Protein AF-A0A9N9AUH2-F1 (afdb_monomer)

Solvent-accessible surface area (backbone atoms only — not comparable to full-atom values): 18332 Å² total; per-residue (Å²): 134,53,71,66,60,56,49,53,53,52,51,53,55,50,51,49,55,48,65,64,42,72,65,49,39,48,53,52,49,51,46,52,51,44,38,53,53,51,40,57,48,37,52,52,50,26,56,50,38,48,52,49,51,56,52,49,52,54,52,55,56,57,68,70,72,66,90,56,67,84,61,50,80,77,51,68,81,92,48,81,86,63,84,55,61,39,53,53,34,51,52,52,44,55,46,39,56,52,49,48,53,47,54,53,50,23,57,72,67,70,36,64,69,52,44,45,52,50,28,53,49,36,45,54,49,28,52,48,44,49,51,52,44,51,52,50,52,55,51,48,53,62,47,46,64,50,30,62,74,72,72,49,90,82,79,90,51,58,75,77,50,49,52,56,48,36,53,53,38,43,52,47,22,52,51,46,35,54,54,34,48,55,53,49,55,54,50,45,57,54,47,51,59,52,40,51,54,44,39,54,50,15,62,76,66,58,33,64,68,46,42,53,53,35,56,63,56,45,51,58,47,52,53,50,46,51,51,51,51,54,54,46,55,64,56,48,78,75,71,60,78,83,49,58,62,59,53,51,51,51,52,52,52,46,53,51,55,54,49,51,50,54,49,49,54,53,53,59,71,52,55,89,75,45,68,69,57,53,53,51,52,52,52,51,53,54,54,57,62,68,73,77,58,85,81,74,91,73,65,80,76,65,64,57,66,62,53,58,59,53,53,58,57,51,73,77,55,84,80,89,82,80,83,83,133

Sequence (325 aa):
MTFHETFKRNVAKKWRRITATSMTKLFVLTSILQTIAVIAIQVKVYVRNLNFINYQDFIYDHANDQQNLHCIGKLDLNHKSFPYIAYDNLFYIMFQLFQLYFCFNAIFHEHVIQIISIAALNFGWAVYGIIQAIEIHVANGKLSDYSNCINTSFDPGFWENDFPCVIILFFFACSLGYISFKFYHIATTVLSIILEFIAYRSVASESKKGMIVFLVLWFAVIIDFLIILVGSIQFFNQLGNVWIFLLTIIIVLSATSVLLVVYGIIVLRNFGSGLKELLQRRKAMLNSVGTEYGTPSIPLNHLWDNLEGNLEQQSKGNAKWSIDD

Mean predicted aligned error: 12.58 Å

Organism: NCBI:txid94023

Foldseek 3Di:
DDPVVVVVVLVVLLVCLCVVDPLSVLLLVLLVVLLVVLLVLLVVVLVLVVVVVVVVVVLLVVVPPDDPPVLVVLDPSVDPPPPCLSVVSVVVNVVSVVLSVLSSVCSSVVPLVSLQVSLVVLVVVLVVLVVSLVVVVVVVVSVVSSCVVVVHDDDSPSVVRSVVSSVSSVVSSVVSNVSSLVSLLVVLVVVVVVLVVLLVVCLVVLPLVSLVVSLVSLVSNLVSLVVVLVVLVVVVVPPDDVCVVVNVVSVVVNVVSVVVNVVSVVSSVCRPVPPVVVVVVVVVVVVVVVPPDPDDPDDPVVVVVVVVVVVVVVVVDDDDDDDDD

pLDDT: mean 82.49, std 13.16, range [38.78, 97.56]

Secondary structure (DSSP, 8-state):
--HHHHHHHHHHHHHHHHTS-HHHHHHHHHHHHHHHHHHHHHHHHHHHHHHHHHHHHHHHHHHHHSS-HHHHTTS-TT--S-TTHHHHHHHHHHHHHHHHHHHHHHHHTT-HHHHHHHHHHHHHHHHHHHHHHHHHHHHHHHHHHHHHHTT------HHHHHHHHHHHHHHHHHHHHHHHHHHHHHHHHHHHHHHHHHHHHHHHTT-HHHHHHHHHHHHHHHHHHHHHHHHHHHHHTTT-GGGHHHHHHHHHHHHHHHHHHHHHHHHHHHTTSSHHHHHHHHHHHHHHHTTS-------TTHHHHHHHHHHHHHHSS----PPP-

Nearest PDB structures (foldseek):
  5vju-assembly1_A  TM=4.831E-01  e=2.122E+00  synthetic construct
  7ung-assembly1_D5  TM=2.111E-01  e=6.689E-01  Homo sapiens
  6z0c-assembly4_D  TM=3.465E-01  e=3.601E+00  Escherichia coli

Structure (mmCIF, N/CA/C/O backbone):
data_AF-A0A9N9AUH2-F1
#
_entry.id   AF-A0A9N9AUH2-F1
#
loop_
_atom_site.group_PDB
_atom_site.id
_atom_site.type_symbol
_atom_site.label_atom_id
_atom_site.label_alt_id
_atom_site.label_comp_id
_atom_site.label_asym_id
_atom_site.label_entity_id
_atom_site.label_seq_id
_atom_site.pdbx_PDB_ins_code
_atom_site.Cartn_x
_atom_site.Cartn_y
_atom_site.Cartn_z
_atom_site.occupancy
_atom_site.B_iso_or_equiv
_atom_site.auth_seq_id
_atom_site.auth_comp_id
_atom_site.auth_asym_id
_atom_site.auth_atom_id
_atom_site.pdbx_PDB_model_num
ATOM 1 N N . MET A 1 1 ? -17.161 36.825 6.718 1.00 66.44 1 MET A N 1
ATOM 2 C CA . MET A 1 1 ? -15.859 36.118 6.670 1.00 66.44 1 MET A CA 1
ATOM 3 C C . MET A 1 1 ? -15.483 35.975 5.202 1.00 66.44 1 MET A C 1
ATOM 5 O O . MET A 1 1 ? -16.296 35.459 4.447 1.00 66.44 1 MET A O 1
ATOM 9 N N . THR A 1 2 ? -14.349 36.525 4.762 1.00 91.12 2 THR A N 1
ATOM 10 C CA . THR A 1 2 ? -13.977 36.531 3.335 1.00 91.12 2 THR A CA 1
ATOM 11 C C . THR A 1 2 ? -13.575 35.125 2.864 1.00 91.12 2 THR A C 1
ATOM 13 O O . THR A 1 2 ? -13.190 34.267 3.665 1.00 91.12 2 THR A O 1
ATOM 16 N N . PHE A 1 3 ? -13.666 34.861 1.557 1.00 89.75 3 PHE A N 1
ATOM 17 C CA . PHE A 1 3 ? -13.220 33.594 0.957 1.00 89.75 3 PHE A CA 1
ATOM 18 C C . PHE A 1 3 ? -11.769 33.258 1.352 1.00 89.75 3 PHE A C 1
ATOM 20 O O . PHE A 1 3 ? -11.464 32.121 1.709 1.00 89.75 3 PHE A O 1
ATOM 27 N N . HIS A 1 4 ? -10.905 34.277 1.400 1.00 88.81 4 HIS A N 1
ATOM 28 C CA . HIS A 1 4 ? -9.506 34.159 1.807 1.00 88.81 4 HIS A CA 1
ATOM 29 C C . HIS A 1 4 ? -9.333 33.669 3.258 1.00 88.81 4 HIS A C 1
ATOM 31 O O . HIS A 1 4 ? -8.569 32.737 3.505 1.00 88.81 4 HIS A O 1
ATOM 37 N N . GLU A 1 5 ? -10.089 34.229 4.208 1.00 91.12 5 GLU A N 1
ATOM 38 C CA . GLU A 1 5 ? -10.094 33.800 5.619 1.00 91.12 5 GLU A CA 1
ATOM 39 C C . GLU A 1 5 ? -10.511 32.327 5.758 1.00 91.12 5 GLU A C 1
ATOM 41 O O . GLU A 1 5 ? -9.875 31.534 6.460 1.00 91.12 5 GLU A O 1
ATOM 46 N N . THR A 1 6 ? -11.556 31.935 5.025 1.00 90.75 6 THR A N 1
ATOM 47 C CA . THR A 1 6 ? -12.073 30.560 5.041 1.00 90.75 6 THR A CA 1
ATOM 48 C C . THR A 1 6 ? -11.057 29.583 4.448 1.00 90.75 6 THR A C 1
ATOM 50 O O . THR A 1 6 ? -10.813 28.517 5.022 1.00 90.75 6 THR A O 1
ATOM 53 N N . PHE A 1 7 ? -10.407 29.961 3.343 1.00 90.94 7 PHE A N 1
ATOM 54 C CA . PHE A 1 7 ? -9.351 29.174 2.709 1.00 90.94 7 PHE A CA 1
ATOM 55 C C . PHE A 1 7 ? -8.145 28.990 3.637 1.00 90.94 7 PHE A C 1
ATOM 57 O O . PHE A 1 7 ? -7.740 27.854 3.895 1.00 90.94 7 PHE A O 1
ATOM 64 N N . LYS A 1 8 ? -7.624 30.077 4.218 1.00 92.38 8 LYS A N 1
ATOM 65 C CA . LYS A 1 8 ? -6.479 30.040 5.140 1.00 92.38 8 LYS A CA 1
ATOM 66 C C . LYS A 1 8 ? -6.757 29.145 6.349 1.00 92.38 8 LYS A C 1
ATOM 68 O O . LYS A 1 8 ? -5.923 28.309 6.701 1.00 92.38 8 LYS A O 1
ATOM 73 N N . ARG A 1 9 ? -7.953 29.251 6.942 1.00 91.44 9 ARG A N 1
ATOM 74 C CA . ARG A 1 9 ? -8.375 28.397 8.064 1.00 91.44 9 ARG A CA 1
ATOM 75 C C . ARG A 1 9 ? -8.441 26.919 7.669 1.00 91.44 9 ARG A C 1
ATOM 77 O O . ARG A 1 9 ? -7.987 26.061 8.429 1.00 91.44 9 ARG A O 1
ATOM 84 N N . ASN A 1 10 ? -8.963 26.614 6.481 1.00 90.38 10 ASN A N 1
ATOM 85 C CA . ASN A 1 10 ? -9.055 25.243 5.977 1.00 90.38 10 ASN A CA 1
ATOM 86 C C . ASN A 1 10 ? -7.672 24.637 5.694 1.00 90.38 10 ASN A C 1
ATOM 88 O O . ASN A 1 10 ? -7.424 23.489 6.069 1.00 90.38 10 ASN A O 1
ATOM 92 N N . VAL A 1 11 ? -6.757 25.407 5.096 1.00 87.75 11 VAL A N 1
ATOM 93 C CA . VAL A 1 11 ? -5.370 24.980 4.850 1.00 87.75 11 VAL A CA 1
ATOM 94 C C . VAL A 1 11 ? -4.635 24.744 6.168 1.00 87.75 11 VAL A C 1
ATOM 96 O O . VAL A 1 11 ? -4.046 23.680 6.348 1.00 87.75 11 VAL A O 1
ATOM 99 N N . ALA A 1 12 ? -4.736 25.665 7.130 1.00 89.56 12 ALA A N 1
ATOM 100 C CA . ALA A 1 12 ? -4.102 25.513 8.440 1.00 89.56 12 ALA A CA 1
ATOM 101 C C . ALA A 1 12 ? -4.602 24.264 9.188 1.00 89.56 12 ALA A C 1
ATOM 103 O O . ALA A 1 12 ? -3.810 23.536 9.790 1.00 89.56 12 ALA A O 1
ATOM 104 N N . LYS A 1 13 ? -5.908 23.969 9.109 1.00 90.88 13 LYS A N 1
ATOM 105 C CA . LYS A 1 13 ? -6.493 22.750 9.688 1.00 90.88 13 LYS A CA 1
ATOM 106 C C . LYS A 1 13 ? -5.936 21.482 9.029 1.00 90.88 13 LYS A C 1
ATOM 108 O O . LYS A 1 13 ? -5.554 20.553 9.738 1.00 90.88 13 LYS A O 1
ATOM 113 N N . LYS A 1 14 ? -5.855 21.446 7.694 1.00 88.50 14 LYS A N 1
ATOM 114 C CA . LYS A 1 14 ? -5.284 20.314 6.939 1.00 88.50 14 LYS A CA 1
ATOM 115 C C . LYS A 1 14 ? -3.793 20.113 7.234 1.00 88.50 14 LYS A C 1
ATOM 117 O O . LYS A 1 14 ? -3.363 18.988 7.468 1.00 88.50 14 LYS A O 1
ATOM 122 N N . TRP A 1 15 ? -3.023 21.197 7.303 1.00 87.69 15 TRP A N 1
ATOM 123 C CA . TRP A 1 15 ? -1.593 21.155 7.620 1.00 87.69 15 TRP A CA 1
ATOM 124 C C . TRP A 1 15 ? -1.315 20.619 9.028 1.00 87.69 15 TRP A C 1
ATOM 126 O O . TRP A 1 15 ? -0.403 19.816 9.235 1.00 87.69 15 TRP A O 1
ATOM 136 N N . ARG A 1 16 ? -2.150 21.002 10.002 1.00 89.25 16 ARG A N 1
ATOM 137 C CA . ARG A 1 16 ? -2.067 20.477 11.370 1.00 89.25 16 ARG A CA 1
ATOM 138 C C . ARG A 1 16 ? -2.304 18.965 11.422 1.00 89.25 16 ARG A C 1
ATOM 140 O O . ARG A 1 16 ? -1.647 18.292 12.203 1.00 89.25 16 ARG A O 1
ATOM 147 N N . ARG A 1 17 ? -3.188 18.424 10.574 1.00 85.19 17 ARG A N 1
ATOM 148 C CA . ARG A 1 17 ? -3.414 16.970 10.467 1.00 85.19 17 ARG A CA 1
ATOM 149 C C . ARG A 1 17 ? -2.208 16.234 9.892 1.00 85.19 17 ARG A C 1
ATOM 151 O O . ARG A 1 17 ? -1.784 15.240 10.466 1.00 85.19 17 ARG A O 1
ATOM 158 N N . ILE A 1 18 ? -1.609 16.755 8.817 1.00 85.12 18 ILE A N 1
ATOM 159 C CA . ILE A 1 18 ? -0.380 16.181 8.234 1.00 85.12 18 ILE A CA 1
ATOM 160 C C . ILE A 1 18 ? 0.742 16.125 9.275 1.00 85.12 18 ILE A C 1
ATOM 162 O O . ILE A 1 18 ? 1.483 15.150 9.362 1.00 85.12 18 ILE A O 1
ATOM 166 N N . THR A 1 19 ? 0.854 17.173 10.088 1.00 86.06 19 THR A N 1
ATOM 167 C CA . THR A 1 19 ? 1.922 17.309 11.080 1.00 86.06 19 THR A CA 1
ATOM 168 C C . THR A 1 19 ? 1.564 16.757 12.464 1.00 86.06 19 THR A C 1
ATOM 170 O O . THR A 1 19 ? 2.368 16.914 13.384 1.00 86.06 19 THR A O 1
ATOM 173 N N . ALA A 1 20 ? 0.417 16.082 12.614 1.00 86.44 20 ALA A N 1
ATOM 174 C CA . ALA A 1 20 ? -0.104 15.644 13.909 1.00 86.44 20 ALA A CA 1
ATOM 175 C C . ALA A 1 20 ? 0.782 14.594 14.593 1.00 86.44 20 ALA A C 1
ATOM 177 O O . ALA A 1 20 ? 1.058 14.709 15.783 1.00 86.44 20 ALA A O 1
ATOM 178 N N . THR A 1 21 ? 1.250 13.586 13.850 1.00 90.62 21 THR A N 1
ATOM 179 C CA . THR A 1 21 ? 2.099 12.517 14.397 1.00 90.62 21 THR A CA 1
ATOM 180 C C . THR A 1 21 ? 3.346 12.306 13.545 1.00 90.62 21 THR A C 1
ATOM 182 O O . THR A 1 21 ? 3.340 12.557 12.337 1.00 90.62 21 THR A O 1
ATOM 185 N N . SER A 1 22 ? 4.425 11.813 14.161 1.00 90.81 22 SER A N 1
ATOM 186 C CA . SER A 1 22 ? 5.655 11.456 13.441 1.00 90.81 22 SER A CA 1
ATOM 187 C C . SER A 1 22 ? 5.406 10.396 12.363 1.00 90.81 22 SER A C 1
ATOM 189 O O . SER A 1 22 ? 6.002 10.474 11.294 1.00 90.81 22 SER A O 1
ATOM 191 N N . MET A 1 23 ? 4.471 9.465 12.593 1.00 89.44 23 MET A N 1
ATOM 192 C CA . MET A 1 23 ? 4.107 8.432 11.615 1.00 89.44 23 MET A CA 1
ATOM 193 C C . MET A 1 23 ? 3.362 9.010 10.412 1.00 89.44 23 MET A C 1
ATOM 195 O O . MET A 1 23 ? 3.657 8.641 9.281 1.00 89.44 23 MET A O 1
ATOM 199 N N . THR A 1 24 ? 2.445 9.958 10.627 1.00 92.19 24 THR A N 1
ATOM 200 C CA . THR A 1 24 ? 1.751 10.647 9.526 1.00 92.19 24 THR A CA 1
ATOM 201 C C . THR A 1 24 ? 2.733 11.479 8.702 1.00 92.19 24 THR A C 1
ATOM 203 O O . THR A 1 24 ? 2.680 11.437 7.474 1.00 92.19 24 THR A O 1
ATOM 206 N N . LYS A 1 25 ? 3.677 12.177 9.354 1.00 93.31 25 LYS A N 1
ATOM 207 C CA . LYS A 1 25 ? 4.758 12.900 8.661 1.00 93.31 25 LYS A CA 1
ATOM 208 C C . LYS A 1 25 ? 5.602 11.955 7.810 1.00 93.31 25 LYS A C 1
ATOM 210 O O . LYS A 1 25 ? 5.841 12.260 6.645 1.00 93.31 25 LYS A O 1
ATOM 215 N N . LEU A 1 26 ? 6.012 10.816 8.375 1.00 94.69 26 LEU A N 1
ATOM 216 C CA . LEU A 1 26 ? 6.794 9.808 7.664 1.00 94.69 26 LEU A CA 1
ATOM 217 C C . LEU A 1 26 ? 6.011 9.242 6.474 1.00 94.69 26 LEU A C 1
ATOM 219 O O . LEU A 1 26 ? 6.536 9.226 5.371 1.00 94.69 26 LEU A O 1
ATOM 223 N N . PHE A 1 27 ? 4.740 8.879 6.658 1.00 94.56 27 PHE A N 1
ATOM 224 C CA . PHE A 1 27 ? 3.885 8.364 5.586 1.00 94.56 27 PHE A CA 1
ATOM 225 C C . PHE A 1 27 ? 3.751 9.346 4.412 1.00 94.56 27 PHE A C 1
ATOM 227 O O . PHE A 1 27 ? 3.910 8.957 3.254 1.00 94.56 27 PHE A O 1
ATOM 234 N N . VAL A 1 28 ? 3.485 10.628 4.701 1.00 95.62 28 VAL A N 1
ATOM 235 C CA . VAL A 1 28 ? 3.383 11.675 3.669 1.00 95.62 28 VAL A CA 1
ATOM 236 C C . VAL A 1 28 ? 4.716 11.875 2.969 1.00 95.62 28 VAL A C 1
ATOM 238 O O . VAL A 1 28 ? 4.756 11.908 1.741 1.00 95.62 28 VAL A O 1
ATOM 241 N N . LEU A 1 29 ? 5.803 11.989 3.734 1.00 96.19 29 LEU A N 1
ATOM 242 C CA . LEU A 1 29 ? 7.135 12.192 3.180 1.00 96.19 29 LEU A CA 1
ATOM 243 C C . LEU A 1 29 ? 7.536 11.024 2.274 1.00 96.19 29 LEU A C 1
ATOM 245 O O . LEU A 1 29 ? 7.935 11.255 1.137 1.00 96.19 29 LEU A O 1
ATOM 249 N N . THR A 1 30 ? 7.362 9.784 2.736 1.00 95.94 30 THR A N 1
ATOM 250 C CA . THR A 1 30 ? 7.623 8.575 1.947 1.00 95.94 30 THR A CA 1
ATOM 251 C C . THR A 1 30 ? 6.754 8.535 0.691 1.00 95.94 30 THR A C 1
ATOM 253 O O . THR A 1 30 ? 7.279 8.234 -0.373 1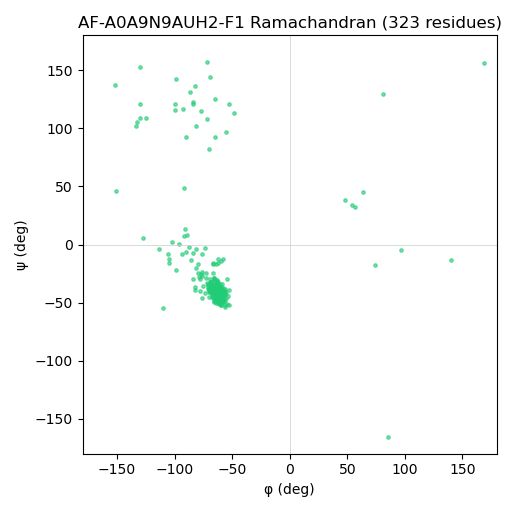.00 95.94 30 THR A O 1
ATOM 256 N N . SER A 1 31 ? 5.472 8.909 0.767 1.00 96.88 31 SER A N 1
ATOM 257 C CA . SER A 1 31 ? 4.581 8.949 -0.408 1.00 96.88 31 SER A CA 1
ATOM 258 C C . SER A 1 31 ? 5.024 9.985 -1.449 1.00 96.88 31 SER A C 1
ATOM 260 O O . SER A 1 31 ? 5.013 9.703 -2.647 1.00 96.88 31 SER A O 1
ATOM 262 N N . ILE A 1 32 ? 5.438 11.180 -1.011 1.00 97.50 32 ILE A N 1
ATOM 263 C CA . ILE A 1 32 ? 5.952 12.231 -1.904 1.00 97.50 32 ILE A CA 1
ATOM 264 C C . ILE A 1 32 ? 7.266 11.779 -2.547 1.00 97.50 32 ILE A C 1
ATOM 266 O O . ILE A 1 32 ? 7.407 11.859 -3.767 1.00 97.50 32 ILE A O 1
ATOM 270 N N . LEU A 1 33 ? 8.207 11.275 -1.742 1.00 97.38 33 LEU A N 1
ATOM 271 C CA . LEU A 1 33 ? 9.501 10.790 -2.223 1.00 97.38 33 LEU A CA 1
ATOM 272 C C . LEU A 1 33 ? 9.336 9.629 -3.204 1.00 97.38 33 LEU A C 1
ATOM 274 O O . LEU A 1 33 ? 9.961 9.648 -4.262 1.00 97.38 33 LEU A O 1
ATOM 278 N N . GLN A 1 34 ? 8.455 8.676 -2.895 1.00 96.50 34 GLN A N 1
ATOM 279 C CA . GLN A 1 34 ? 8.094 7.596 -3.806 1.00 96.50 34 GLN A CA 1
ATOM 280 C C . GLN A 1 34 ? 7.573 8.158 -5.124 1.00 96.50 34 GLN A C 1
ATOM 282 O O . GLN A 1 34 ? 8.070 7.783 -6.178 1.00 96.50 34 GLN A O 1
ATOM 287 N N . THR A 1 35 ? 6.589 9.059 -5.077 1.00 97.12 35 THR A N 1
ATOM 288 C CA . THR A 1 35 ? 5.962 9.602 -6.290 1.00 97.12 35 THR A CA 1
ATOM 289 C C . THR A 1 35 ? 7.002 10.271 -7.184 1.00 97.12 35 THR A C 1
ATOM 291 O O . THR A 1 35 ? 7.056 9.991 -8.376 1.00 97.12 35 THR A O 1
ATOM 294 N N . ILE A 1 36 ? 7.876 11.101 -6.609 1.00 97.56 36 ILE A N 1
ATOM 295 C CA . ILE A 1 36 ? 8.940 11.784 -7.357 1.00 97.56 36 ILE A CA 1
ATOM 296 C C . ILE A 1 36 ? 9.931 10.773 -7.946 1.00 97.56 36 ILE A C 1
ATOM 298 O O . ILE A 1 36 ? 10.220 10.834 -9.140 1.00 97.56 36 ILE A O 1
ATOM 302 N N . ALA A 1 37 ? 10.439 9.843 -7.132 1.00 96.12 37 ALA A N 1
ATOM 303 C CA . ALA A 1 37 ? 11.436 8.866 -7.565 1.00 96.12 37 ALA A CA 1
ATOM 304 C C . ALA A 1 37 ? 10.887 7.947 -8.664 1.00 96.12 37 ALA A C 1
ATOM 306 O O . ALA A 1 37 ? 11.524 7.763 -9.700 1.00 96.12 37 ALA A O 1
ATOM 307 N N . VAL A 1 38 ? 9.681 7.417 -8.466 1.00 94.44 38 VAL A N 1
ATOM 308 C CA . VAL A 1 38 ? 9.032 6.514 -9.416 1.00 94.44 38 VAL A CA 1
ATOM 309 C C . VAL A 1 38 ? 8.693 7.244 -10.709 1.00 94.44 38 VAL A C 1
ATOM 311 O O . VAL A 1 38 ? 8.994 6.710 -11.768 1.00 94.44 38 VAL A O 1
ATOM 314 N N . ILE A 1 39 ? 8.146 8.465 -10.665 1.00 96.38 39 ILE A N 1
ATOM 315 C CA . ILE A 1 39 ? 7.881 9.237 -11.889 1.00 96.38 39 ILE A CA 1
ATOM 316 C C . ILE A 1 39 ? 9.183 9.529 -12.638 1.00 96.38 39 ILE A C 1
ATOM 318 O O . ILE A 1 39 ? 9.234 9.330 -13.848 1.00 96.38 39 ILE A O 1
ATOM 322 N N . ALA A 1 40 ? 10.247 9.950 -11.948 1.00 96.44 40 ALA A N 1
ATOM 323 C CA . ALA A 1 40 ? 11.528 10.234 -12.594 1.00 96.44 40 ALA A CA 1
ATOM 324 C C . ALA A 1 40 ? 12.093 9.004 -13.324 1.00 96.44 40 ALA A C 1
ATOM 326 O O . ALA A 1 40 ? 12.570 9.119 -14.453 1.00 96.44 40 ALA A O 1
ATOM 327 N N . ILE A 1 41 ? 12.002 7.823 -12.706 1.00 93.94 41 ILE A N 1
ATOM 328 C CA . ILE A 1 41 ? 12.440 6.566 -13.324 1.00 93.94 41 ILE A CA 1
ATOM 329 C C . ILE A 1 41 ? 11.499 6.167 -14.466 1.00 93.94 41 ILE A C 1
ATOM 331 O O . ILE A 1 41 ? 11.970 5.844 -15.551 1.00 93.94 41 ILE A O 1
ATOM 335 N N . GLN A 1 42 ? 10.183 6.250 -14.272 1.00 94.19 42 GLN A N 1
ATOM 336 C CA . GLN A 1 42 ? 9.195 5.888 -15.292 1.00 94.19 42 GLN A CA 1
ATOM 337 C C . GLN A 1 42 ? 9.269 6.789 -16.528 1.00 94.19 42 GLN A C 1
ATOM 339 O O . GLN A 1 42 ? 9.086 6.303 -17.637 1.00 94.19 42 GLN A O 1
ATOM 344 N N . VAL A 1 43 ? 9.615 8.072 -16.377 1.00 95.44 43 VAL A N 1
ATOM 345 C CA . VAL A 1 43 ? 9.890 8.964 -17.516 1.00 95.44 43 VAL A CA 1
ATOM 346 C C . VAL A 1 43 ? 11.122 8.496 -18.296 1.00 95.44 43 VAL A C 1
ATOM 348 O O . VAL A 1 43 ? 11.090 8.489 -19.525 1.00 95.44 43 VAL A O 1
ATOM 351 N N . LYS A 1 44 ? 12.193 8.057 -17.620 1.00 93.50 44 LYS A N 1
ATOM 352 C CA . LYS A 1 44 ? 13.369 7.487 -18.302 1.00 93.50 44 LYS A CA 1
ATOM 353 C C . LYS A 1 44 ? 13.017 6.205 -19.059 1.00 93.50 44 LYS A C 1
ATOM 355 O O . LYS A 1 44 ? 13.359 6.077 -20.232 1.00 93.50 44 LYS A O 1
ATOM 360 N N . VAL A 1 45 ? 12.293 5.296 -18.405 1.00 92.31 45 VAL A N 1
ATOM 361 C CA . VAL A 1 45 ? 11.818 4.037 -18.999 1.00 92.31 45 VAL A CA 1
ATOM 362 C C . VAL A 1 45 ? 10.891 4.317 -20.189 1.00 92.31 45 VAL A C 1
ATOM 364 O O . VAL A 1 45 ? 11.039 3.692 -21.233 1.00 92.31 45 VAL A O 1
ATOM 367 N N . TYR A 1 46 ? 10.010 5.314 -20.084 1.00 93.25 46 TYR A N 1
ATOM 368 C CA . TYR A 1 46 ? 9.139 5.761 -21.171 1.00 93.25 46 TYR A CA 1
ATOM 369 C C . TYR A 1 46 ? 9.928 6.257 -22.388 1.00 93.25 46 TYR A C 1
ATOM 371 O O . TYR A 1 46 ? 9.680 5.797 -23.500 1.00 93.25 46 TYR A O 1
ATOM 379 N N . VAL A 1 47 ? 10.906 7.151 -22.192 1.00 93.25 47 VAL A N 1
ATOM 380 C CA . VAL A 1 47 ? 11.750 7.660 -23.290 1.00 93.25 47 VAL A CA 1
ATOM 381 C C . VAL A 1 47 ? 12.502 6.516 -23.970 1.00 93.25 47 VAL A C 1
ATOM 383 O O . VAL A 1 47 ? 12.538 6.444 -25.198 1.00 93.25 47 VAL A O 1
ATOM 386 N N . ARG A 1 48 ? 13.051 5.578 -23.191 1.00 90.62 48 ARG A N 1
ATOM 387 C CA . ARG A 1 48 ? 13.676 4.375 -23.746 1.00 90.62 48 ARG A CA 1
ATOM 388 C C . ARG A 1 48 ? 12.672 3.531 -24.537 1.00 90.62 48 ARG A C 1
ATOM 390 O O . ARG A 1 48 ? 12.995 3.094 -25.635 1.00 90.62 48 ARG A O 1
ATOM 397 N N . ASN A 1 49 ? 11.470 3.310 -24.012 1.00 89.56 49 ASN A N 1
ATOM 398 C CA . ASN A 1 49 ? 10.449 2.497 -24.673 1.00 89.56 49 ASN A CA 1
ATOM 399 C C . ASN A 1 49 ? 9.937 3.145 -25.968 1.00 89.56 49 ASN A C 1
ATOM 401 O O . ASN A 1 49 ? 9.678 2.431 -26.932 1.00 89.56 49 ASN A O 1
ATOM 405 N N . LEU A 1 50 ? 9.880 4.479 -26.048 1.00 90.81 50 LEU A N 1
ATOM 406 C CA . LEU A 1 50 ? 9.639 5.181 -27.313 1.00 90.81 50 LEU A CA 1
ATOM 407 C C . LEU A 1 50 ? 10.754 4.921 -28.334 1.00 90.81 50 LEU A C 1
ATOM 409 O O . LEU A 1 50 ? 10.468 4.619 -29.490 1.00 90.81 50 LEU A O 1
ATOM 413 N N . ASN A 1 51 ? 12.019 4.987 -27.910 1.00 89.38 51 ASN A N 1
ATOM 414 C CA . ASN A 1 51 ? 13.148 4.671 -28.790 1.00 89.38 51 ASN A CA 1
ATOM 415 C C . ASN A 1 51 ? 13.122 3.204 -29.244 1.00 89.38 51 ASN A C 1
ATOM 417 O O . ASN A 1 51 ? 13.423 2.921 -30.400 1.00 89.38 51 ASN A O 1
ATOM 421 N N . PHE A 1 52 ? 12.721 2.286 -28.359 1.00 85.44 52 PHE A N 1
ATOM 422 C CA . PHE A 1 52 ? 12.539 0.869 -28.673 1.00 85.44 52 PHE A CA 1
ATOM 423 C C . PHE A 1 52 ? 11.456 0.658 -29.742 1.00 85.44 52 PHE A C 1
ATOM 425 O O . PHE A 1 52 ? 11.691 -0.074 -30.698 1.00 85.44 52 PHE A O 1
ATOM 432 N N . ILE A 1 53 ? 10.310 1.343 -29.633 1.00 85.69 53 ILE A N 1
ATOM 433 C CA . ILE A 1 53 ? 9.235 1.291 -30.641 1.00 85.69 53 ILE A CA 1
ATOM 434 C C . ILE A 1 53 ? 9.721 1.836 -31.989 1.00 85.69 53 ILE A C 1
ATOM 436 O O . ILE A 1 53 ? 9.533 1.181 -33.009 1.00 85.69 53 ILE A O 1
ATOM 440 N N . ASN A 1 54 ? 10.396 2.990 -32.000 1.00 88.44 54 ASN A N 1
ATOM 441 C CA . ASN A 1 54 ? 10.927 3.573 -33.238 1.00 88.44 54 ASN A CA 1
ATOM 442 C C . ASN A 1 54 ? 11.955 2.649 -33.912 1.00 88.44 54 ASN A C 1
ATOM 444 O O . ASN A 1 54 ? 11.984 2.531 -35.135 1.00 88.44 54 ASN A O 1
ATOM 448 N N . TYR A 1 55 ? 12.799 1.986 -33.117 1.00 84.94 55 TYR A N 1
ATOM 449 C CA . TYR A 1 55 ? 13.777 1.026 -33.620 1.00 84.94 55 TYR A CA 1
ATOM 450 C C . TYR A 1 55 ? 13.114 -0.249 -34.154 1.00 84.94 55 TYR A C 1
ATOM 452 O O . TYR A 1 55 ? 13.521 -0.774 -35.191 1.00 84.94 55 TYR A O 1
ATOM 460 N N . GLN A 1 56 ? 12.058 -0.718 -33.487 1.00 82.88 56 GLN A N 1
ATOM 461 C CA . GLN A 1 56 ? 11.233 -1.803 -33.992 1.00 82.88 56 GLN A CA 1
ATOM 462 C C . GLN A 1 56 ? 10.631 -1.416 -35.350 1.00 82.88 56 GLN A C 1
ATOM 464 O O . GLN A 1 56 ? 10.836 -2.142 -36.314 1.00 82.88 56 GLN A O 1
ATOM 469 N N . ASP A 1 57 ? 9.980 -0.260 -35.464 1.00 84.38 57 ASP A N 1
ATOM 470 C CA . ASP A 1 57 ? 9.394 0.204 -36.729 1.00 84.38 57 ASP A CA 1
ATOM 471 C C . ASP A 1 57 ? 10.440 0.274 -37.860 1.00 84.38 57 ASP A C 1
ATOM 473 O O . ASP A 1 57 ? 10.203 -0.261 -38.942 1.00 84.38 57 ASP A O 1
ATOM 477 N N . PHE A 1 58 ? 11.645 0.785 -37.578 1.00 84.94 58 PHE A N 1
ATOM 478 C CA . PHE A 1 58 ? 12.769 0.771 -38.525 1.00 84.94 58 PHE A CA 1
ATOM 479 C C . PHE A 1 58 ? 13.138 -0.645 -39.006 1.00 84.94 58 PHE A C 1
ATOM 481 O O . PHE A 1 58 ? 13.365 -0.853 -40.201 1.00 84.94 58 PHE A O 1
ATOM 488 N N . ILE A 1 59 ? 13.192 -1.618 -38.088 1.00 79.75 59 ILE A N 1
ATOM 489 C CA . ILE A 1 59 ? 13.462 -3.028 -38.401 1.00 79.75 59 ILE A CA 1
ATOM 490 C C . ILE A 1 59 ? 12.368 -3.618 -39.296 1.00 79.75 59 ILE A C 1
ATOM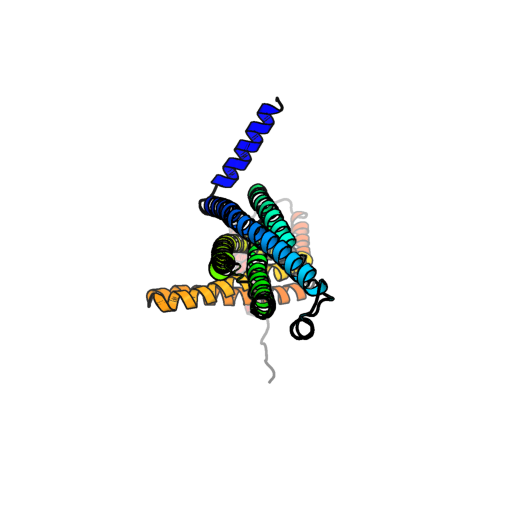 492 O O . ILE A 1 59 ? 12.691 -4.328 -40.249 1.00 79.75 59 ILE A O 1
ATOM 496 N N . TYR A 1 60 ? 11.097 -3.345 -38.996 1.00 76.81 60 TYR A N 1
ATOM 497 C CA . TYR A 1 60 ? 9.968 -3.868 -39.769 1.00 76.81 60 TYR A CA 1
ATOM 498 C C . TYR A 1 60 ? 9.941 -3.290 -41.187 1.00 76.81 60 TYR A C 1
ATOM 500 O O . TYR A 1 60 ? 9.721 -4.039 -42.140 1.00 76.81 60 TYR A O 1
ATOM 508 N N . ASP A 1 61 ? 10.229 -1.997 -41.340 1.00 80.38 61 ASP A N 1
ATOM 509 C CA . ASP A 1 61 ? 10.317 -1.359 -42.655 1.00 80.38 61 ASP A CA 1
ATOM 510 C C . ASP A 1 61 ? 11.465 -1.960 -43.488 1.00 80.38 61 ASP A C 1
ATOM 512 O O . ASP A 1 61 ? 11.262 -2.315 -44.648 1.00 80.38 61 ASP A O 1
ATOM 516 N N . HIS A 1 62 ? 12.640 -2.192 -42.884 1.00 77.38 62 HIS A N 1
ATOM 517 C CA . HIS A 1 62 ? 13.776 -2.838 -43.564 1.00 77.38 62 HIS A CA 1
ATOM 518 C C . HIS A 1 62 ? 13.536 -4.318 -43.883 1.00 77.38 62 HIS A C 1
ATOM 520 O O . HIS A 1 62 ? 14.042 -4.821 -44.886 1.00 77.38 62 HIS A O 1
ATOM 526 N N . ALA A 1 63 ? 12.779 -5.034 -43.046 1.00 70.94 63 ALA A N 1
ATOM 527 C CA . ALA A 1 63 ? 12.425 -6.432 -43.291 1.00 70.94 63 ALA A CA 1
ATOM 528 C C . ALA A 1 63 ? 11.578 -6.598 -44.564 1.00 70.94 63 ALA A C 1
ATOM 530 O O . ALA A 1 63 ? 11.692 -7.615 -45.249 1.00 70.94 63 ALA A O 1
ATOM 531 N N . ASN A 1 64 ? 10.745 -5.60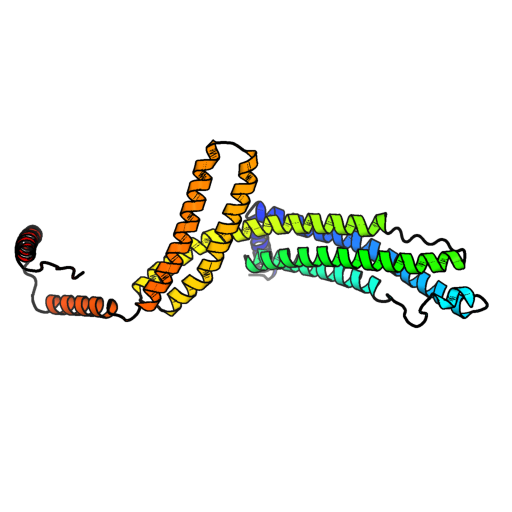2 -44.881 1.00 68.69 64 ASN A N 1
ATOM 532 C CA . ASN A 1 64 ? 9.850 -5.627 -46.035 1.00 68.69 64 ASN A CA 1
ATOM 533 C C . ASN A 1 64 ? 10.537 -5.256 -47.362 1.00 68.69 64 ASN A C 1
ATOM 535 O O . ASN A 1 64 ? 10.006 -5.613 -48.413 1.00 68.69 64 ASN A O 1
ATOM 539 N N . ASP A 1 65 ? 11.688 -4.569 -47.339 1.00 71.75 65 ASP A N 1
ATOM 540 C CA . ASP A 1 65 ? 12.196 -3.880 -48.535 1.00 71.75 65 ASP A CA 1
ATOM 541 C C . ASP A 1 65 ? 13.000 -4.762 -49.517 1.00 71.75 65 ASP A C 1
ATOM 543 O O . ASP A 1 65 ? 12.898 -4.499 -50.705 1.00 71.75 65 ASP A O 1
ATOM 547 N N . GLN A 1 66 ? 13.724 -5.832 -49.111 1.00 59.59 66 GLN A N 1
ATOM 548 C CA . GLN A 1 66 ? 14.159 -6.963 -49.986 1.00 59.59 66 GLN A CA 1
ATOM 549 C C . GLN A 1 66 ? 15.210 -7.930 -49.364 1.00 59.59 66 GLN A C 1
ATOM 551 O O . GLN A 1 66 ? 16.028 -7.570 -48.527 1.00 59.59 66 GLN A O 1
ATOM 556 N N . GLN A 1 67 ? 15.231 -9.168 -49.893 1.00 55.34 67 GLN A N 1
ATOM 557 C CA . GLN A 1 67 ? 16.280 -10.222 -49.881 1.00 55.34 67 GLN A CA 1
ATOM 558 C C . GLN A 1 67 ? 16.594 -11.061 -48.621 1.00 55.34 67 GLN A C 1
ATOM 560 O O . GLN A 1 67 ? 17.101 -12.171 -48.790 1.00 55.34 67 GLN A O 1
ATOM 565 N N . ASN A 1 68 ? 16.218 -10.684 -47.397 1.00 56.91 68 ASN A N 1
ATOM 566 C CA . ASN A 1 68 ? 16.507 -11.507 -46.201 1.00 56.91 68 ASN A CA 1
ATOM 567 C C . ASN A 1 68 ? 15.391 -12.505 -45.824 1.00 56.91 68 ASN A C 1
ATOM 569 O O . ASN A 1 68 ? 15.016 -12.637 -44.656 1.00 56.91 68 ASN A O 1
AT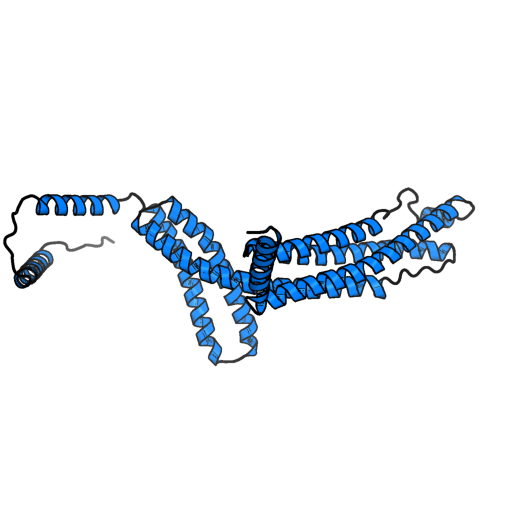OM 573 N N . LEU A 1 69 ? 14.898 -13.280 -46.801 1.00 63.44 69 LEU A N 1
ATOM 574 C CA . LEU A 1 69 ? 13.877 -14.323 -46.579 1.00 63.44 69 LEU A CA 1
ATOM 575 C C . LEU A 1 69 ? 14.291 -15.328 -45.482 1.00 63.44 69 LEU A C 1
ATOM 577 O O . LEU A 1 69 ? 13.450 -15.848 -44.753 1.00 63.44 69 LEU A O 1
ATOM 581 N N . HIS A 1 70 ? 15.603 -15.547 -45.327 1.00 70.56 70 HIS A N 1
ATOM 582 C CA . HIS A 1 70 ? 16.185 -16.428 -44.314 1.00 70.56 70 HIS A CA 1
ATOM 583 C C . HIS A 1 70 ? 15.966 -15.938 -42.868 1.00 70.56 70 HIS A C 1
ATOM 585 O O . HIS A 1 70 ? 15.876 -16.756 -41.955 1.00 70.56 70 HIS A O 1
ATOM 591 N N . CYS A 1 71 ? 15.845 -14.627 -42.639 1.00 68.62 71 CYS A N 1
ATOM 592 C CA . CYS A 1 71 ? 15.626 -14.067 -41.297 1.00 68.62 71 CYS A CA 1
ATOM 593 C C . CYS A 1 71 ? 14.162 -13.734 -41.009 1.00 68.62 71 CYS A C 1
ATOM 595 O O . CYS A 1 71 ? 13.744 -13.752 -39.852 1.00 68.62 71 CYS A O 1
ATOM 597 N N . ILE A 1 72 ? 13.363 -13.547 -42.062 1.00 63.59 72 ILE A N 1
ATOM 598 C CA . ILE A 1 72 ? 11.913 -13.348 -41.984 1.00 63.59 72 ILE A CA 1
ATOM 599 C C . ILE A 1 72 ? 11.201 -14.569 -41.377 1.00 63.59 72 ILE A C 1
ATOM 601 O O . ILE A 1 72 ? 10.272 -14.403 -40.596 1.00 63.59 72 ILE A O 1
ATOM 605 N N . GLY A 1 73 ? 11.670 -15.796 -41.640 1.00 62.00 73 GLY A N 1
ATOM 606 C CA . GLY A 1 73 ? 11.031 -17.022 -41.133 1.00 62.00 73 GLY A CA 1
ATOM 607 C C . GLY A 1 73 ? 10.994 -17.178 -39.602 1.00 62.00 73 GLY A C 1
ATOM 608 O O . GLY A 1 73 ? 10.288 -18.053 -39.107 1.00 62.00 73 GLY A O 1
ATOM 609 N N . LYS A 1 74 ? 11.741 -16.356 -38.847 1.00 58.53 74 LYS A N 1
ATOM 610 C CA . LYS A 1 74 ? 11.764 -16.364 -37.371 1.00 58.53 74 LYS A CA 1
ATOM 611 C C . LYS A 1 74 ? 11.014 -15.199 -36.725 1.00 58.53 74 LYS A C 1
ATOM 613 O O . LYS A 1 74 ? 10.744 -15.262 -35.526 1.00 58.53 74 LYS A O 1
ATOM 618 N N . LEU A 1 75 ? 10.700 -14.147 -37.478 1.00 62.12 75 LEU A N 1
ATOM 619 C CA . LEU A 1 75 ? 9.997 -12.982 -36.956 1.00 62.12 75 LEU A CA 1
ATOM 620 C C . LEU A 1 75 ? 8.522 -13.114 -37.335 1.00 62.12 75 LEU A C 1
ATOM 622 O O . LEU A 1 75 ? 8.182 -13.109 -38.514 1.00 62.12 75 LEU A O 1
ATOM 626 N N . ASP A 1 76 ? 7.640 -13.247 -36.344 1.00 61.97 76 ASP A N 1
ATOM 627 C CA . ASP A 1 76 ? 6.196 -13.206 -36.584 1.00 61.97 76 ASP A CA 1
ATOM 628 C C . ASP A 1 76 ? 5.801 -11.765 -36.958 1.00 61.97 76 ASP A C 1
ATOM 630 O O . ASP A 1 76 ? 5.435 -10.935 -36.120 1.00 61.97 76 ASP A O 1
ATOM 634 N N . LEU A 1 77 ? 5.989 -11.432 -38.240 1.00 55.44 77 LEU A N 1
ATOM 635 C CA . LEU A 1 77 ? 5.830 -10.088 -38.807 1.00 55.44 77 LEU A CA 1
ATOM 636 C C . LEU A 1 77 ? 4.396 -9.551 -38.680 1.00 55.44 77 LEU A C 1
ATOM 638 O O . LEU A 1 77 ? 4.179 -8.347 -38.791 1.00 55.44 77 LEU A O 1
ATOM 642 N N . ASN A 1 78 ? 3.419 -10.417 -38.403 1.00 53.16 78 ASN A N 1
ATOM 643 C CA . ASN A 1 78 ? 2.013 -10.035 -38.272 1.00 53.16 78 ASN A CA 1
ATOM 644 C C . ASN A 1 78 ? 1.653 -9.455 -36.898 1.00 53.16 78 ASN A C 1
ATOM 646 O O . ASN A 1 78 ? 0.517 -9.018 -36.693 1.00 53.16 78 ASN A O 1
ATOM 650 N N . HIS A 1 79 ? 2.591 -9.417 -35.952 1.00 57.16 79 HIS A N 1
ATOM 651 C CA . HIS A 1 79 ? 2.339 -8.843 -34.640 1.00 57.16 79 HIS A CA 1
ATOM 652 C C . HIS A 1 79 ? 3.470 -7.899 -34.250 1.00 57.16 79 HIS A C 1
ATOM 654 O O . HIS A 1 79 ? 4.540 -8.338 -33.821 1.00 57.16 79 HIS A O 1
ATOM 660 N N . LYS A 1 80 ? 3.210 -6.580 -34.305 1.00 60.53 80 LYS A N 1
ATOM 661 C CA . LYS A 1 80 ? 3.889 -5.652 -33.392 1.00 60.53 80 LYS A CA 1
ATOM 662 C C . LYS A 1 80 ? 3.595 -6.199 -32.004 1.00 60.53 80 LYS A C 1
ATOM 664 O O . LYS A 1 80 ? 2.498 -6.018 -31.492 1.00 60.53 80 LYS A O 1
ATOM 669 N N . SER A 1 81 ? 4.525 -6.967 -31.448 1.00 57.31 81 SER A N 1
ATOM 670 C CA . SER A 1 81 ? 4.216 -7.748 -30.251 1.00 57.31 81 SER A CA 1
ATOM 671 C C . SER A 1 81 ? 3.952 -6.838 -29.045 1.00 57.31 81 SER A C 1
ATOM 673 O O . SER A 1 81 ? 3.369 -7.297 -28.073 1.00 57.31 81 SER A O 1
ATOM 675 N N . PHE A 1 82 ? 4.342 -5.552 -29.113 1.00 64.38 82 PHE A N 1
ATOM 676 C CA . PHE A 1 82 ? 4.393 -4.675 -27.945 1.00 64.38 82 PHE A CA 1
ATOM 677 C C . PHE A 1 82 ? 4.171 -3.160 -28.203 1.00 64.38 82 PHE A C 1
ATOM 679 O O . PHE A 1 82 ? 4.909 -2.341 -27.653 1.00 64.38 82 PHE A O 1
ATOM 686 N N . PRO A 1 83 ? 3.170 -2.711 -28.989 1.00 66.69 83 PRO A N 1
ATOM 687 C CA . PRO A 1 83 ? 2.959 -1.278 -29.241 1.00 66.69 83 PRO A CA 1
ATOM 688 C C . PRO A 1 83 ? 2.536 -0.502 -27.980 1.00 66.69 83 PRO A C 1
ATOM 690 O O . PRO A 1 83 ? 2.614 0.725 -27.953 1.00 66.69 83 PRO A O 1
ATOM 693 N N . TYR A 1 84 ? 2.081 -1.205 -26.938 1.00 78.25 84 TYR A N 1
ATOM 694 C CA . TYR A 1 84 ? 1.486 -0.600 -25.748 1.00 78.25 84 TYR A CA 1
ATOM 695 C C . TYR A 1 84 ? 2.464 -0.354 -24.593 1.00 78.25 84 TYR A C 1
ATOM 697 O O . TYR A 1 84 ? 2.116 0.379 -23.672 1.00 78.25 84 TYR A O 1
ATOM 705 N N . ILE A 1 85 ? 3.710 -0.841 -24.677 1.00 81.38 85 ILE A N 1
ATOM 706 C CA . ILE A 1 85 ? 4.680 -0.746 -23.571 1.00 81.38 85 ILE A CA 1
ATOM 707 C C . ILE A 1 85 ? 4.914 0.710 -23.130 1.00 81.38 85 ILE A C 1
ATOM 709 O O . ILE A 1 85 ? 4.974 0.994 -21.936 1.00 81.38 85 ILE A O 1
ATOM 713 N N . ALA A 1 86 ? 5.019 1.659 -24.068 1.00 85.00 86 ALA A N 1
ATOM 714 C CA . ALA A 1 86 ? 5.193 3.073 -23.720 1.00 85.00 86 ALA A CA 1
ATOM 715 C C . ALA A 1 86 ? 3.939 3.669 -23.046 1.00 85.00 86 ALA A C 1
ATOM 717 O O . ALA A 1 86 ? 4.048 4.503 -22.145 1.00 85.00 86 ALA A O 1
ATOM 718 N N . TYR A 1 87 ? 2.743 3.223 -23.437 1.00 85.94 87 TYR A N 1
ATOM 719 C CA . TYR A 1 87 ? 1.498 3.657 -22.804 1.00 85.94 87 TYR A CA 1
ATOM 720 C C . TYR A 1 87 ? 1.376 3.121 -21.377 1.00 85.94 87 TYR A C 1
ATOM 722 O O . TYR A 1 87 ? 0.899 3.848 -20.506 1.00 85.94 87 TYR A O 1
ATOM 730 N N . ASP A 1 88 ? 1.889 1.922 -21.099 1.00 83.31 88 ASP A N 1
ATOM 731 C CA . ASP A 1 88 ? 1.907 1.366 -19.744 1.00 83.31 88 ASP A CA 1
ATOM 732 C C . ASP A 1 88 ? 2.724 2.239 -18.784 1.00 83.31 88 ASP A C 1
ATOM 734 O O . ASP A 1 88 ? 2.282 2.498 -17.663 1.00 83.31 88 ASP A O 1
ATOM 738 N N . ASN A 1 89 ? 3.861 2.796 -19.226 1.00 90.00 89 ASN A N 1
ATOM 739 C CA . ASN A 1 89 ? 4.624 3.758 -18.416 1.00 90.00 89 ASN A CA 1
ATOM 740 C C . ASN A 1 89 ? 3.840 5.050 -18.155 1.00 90.00 89 ASN A C 1
ATOM 742 O O . ASN A 1 89 ? 3.899 5.597 -17.051 1.00 90.00 89 ASN A O 1
ATOM 746 N N . LEU A 1 90 ? 3.094 5.542 -19.149 1.00 90.00 90 LEU A N 1
ATOM 747 C CA . LEU A 1 90 ? 2.253 6.727 -18.987 1.00 90.00 90 LEU A CA 1
ATOM 748 C C . LEU A 1 90 ? 1.136 6.475 -17.965 1.00 90.00 90 LEU A C 1
ATOM 750 O O . LEU A 1 90 ? 0.942 7.291 -17.058 1.00 90.00 90 LEU A O 1
ATOM 754 N N . PHE A 1 91 ? 0.448 5.332 -18.062 1.00 87.50 91 PHE A N 1
ATOM 755 C CA . PHE A 1 91 ? -0.548 4.916 -17.073 1.00 87.50 91 PHE A CA 1
ATOM 756 C C . PHE A 1 91 ? 0.064 4.798 -15.680 1.00 87.50 91 PHE A C 1
ATOM 758 O O . PHE A 1 91 ? -0.528 5.280 -14.712 1.00 87.50 91 PHE A O 1
ATOM 765 N N . TYR A 1 92 ? 1.275 4.250 -15.579 1.00 88.31 92 TYR A N 1
ATOM 766 C CA . TYR A 1 92 ? 2.003 4.148 -14.320 1.00 88.31 92 TYR A CA 1
ATOM 767 C C . TYR A 1 92 ? 2.259 5.530 -13.696 1.00 88.31 92 TYR A C 1
ATOM 769 O O . TYR A 1 92 ? 1.986 5.740 -12.514 1.00 88.31 92 TYR A O 1
ATOM 777 N N . ILE A 1 93 ? 2.724 6.505 -14.485 1.00 93.50 93 ILE A N 1
ATOM 778 C CA . ILE A 1 93 ? 2.960 7.888 -14.030 1.00 93.50 93 ILE A CA 1
ATOM 779 C C . ILE A 1 93 ? 1.657 8.539 -13.554 1.00 93.50 93 ILE A C 1
ATOM 781 O O . ILE A 1 93 ? 1.614 9.114 -12.461 1.00 93.50 93 ILE A O 1
ATOM 785 N N . MET A 1 94 ? 0.587 8.433 -14.348 1.00 91.25 94 MET A N 1
ATOM 786 C CA . MET A 1 94 ? -0.727 8.969 -13.981 1.00 91.25 94 MET A CA 1
ATOM 787 C C . MET A 1 94 ? -1.234 8.350 -12.679 1.00 91.25 94 MET A C 1
ATOM 789 O O . MET A 1 94 ? -1.744 9.060 -11.806 1.00 91.25 94 MET A O 1
ATOM 793 N N . PHE A 1 95 ? -1.049 7.040 -12.516 1.00 88.19 95 PHE A N 1
ATOM 794 C CA . PHE A 1 95 ? -1.481 6.344 -11.318 1.00 88.19 95 PHE A CA 1
ATOM 795 C C . PHE A 1 95 ? -0.676 6.757 -10.083 1.00 88.19 95 PHE A C 1
ATOM 797 O O . PHE A 1 95 ? -1.262 6.906 -9.016 1.00 88.19 95 PHE A O 1
ATOM 804 N N . GLN A 1 96 ? 0.628 7.026 -10.195 1.00 94.44 96 GLN A N 1
ATOM 805 C CA . GLN A 1 96 ? 1.412 7.523 -9.055 1.00 94.44 96 GLN A CA 1
ATOM 806 C C . GLN A 1 96 ? 0.919 8.892 -8.565 1.00 94.44 96 GLN A C 1
ATOM 808 O O . GLN A 1 96 ? 0.795 9.112 -7.359 1.00 94.44 96 GLN A O 1
ATOM 813 N N . LEU A 1 97 ? 0.553 9.794 -9.481 1.00 95.19 97 LEU A N 1
ATOM 814 C CA . LEU A 1 97 ? -0.055 11.080 -9.117 1.00 95.19 97 LEU A CA 1
ATOM 815 C C . LEU A 1 97 ? -1.417 10.894 -8.439 1.00 95.19 97 LEU A C 1
ATOM 817 O O . LEU A 1 97 ? -1.703 11.522 -7.415 1.00 95.19 97 LEU A O 1
ATOM 821 N N . PHE A 1 98 ? -2.245 10.007 -8.991 1.00 90.88 98 PHE A N 1
ATOM 822 C CA . PHE A 1 98 ? -3.537 9.650 -8.413 1.00 90.88 98 PHE A CA 1
ATOM 823 C C . PHE A 1 98 ? -3.377 9.055 -7.011 1.00 90.88 98 PHE A C 1
ATOM 825 O O . PHE A 1 98 ? -4.064 9.457 -6.074 1.00 90.88 98 PHE A O 1
ATOM 832 N N . GLN A 1 99 ? -2.419 8.154 -6.828 1.00 92.38 99 GLN A N 1
ATOM 833 C CA . GLN A 1 99 ? -2.153 7.530 -5.544 1.00 92.38 99 GLN A CA 1
ATOM 834 C C . GLN A 1 99 ? -1.669 8.548 -4.506 1.00 92.38 99 GLN A C 1
ATOM 836 O O . GLN A 1 99 ? -2.142 8.523 -3.370 1.00 92.38 99 GLN A O 1
ATOM 841 N N . LEU A 1 100 ? -0.799 9.490 -4.888 1.00 96.31 100 LEU A N 1
ATOM 842 C CA . LEU A 1 100 ? -0.384 10.583 -4.006 1.00 96.31 100 LEU A CA 1
ATOM 843 C C . LEU A 1 100 ? -1.583 11.431 -3.557 1.00 96.31 100 LEU A C 1
ATOM 845 O O . LEU A 1 100 ? -1.688 11.792 -2.381 1.00 96.31 100 LEU A O 1
ATOM 849 N N . TYR A 1 101 ? -2.518 11.711 -4.467 1.00 95.62 101 TYR A N 1
ATOM 850 C CA . TYR A 1 101 ? -3.773 12.376 -4.124 1.00 95.62 101 TYR A CA 1
ATOM 851 C C . TYR A 1 101 ? -4.583 11.570 -3.092 1.00 95.62 101 TYR A C 1
ATOM 853 O O . TYR A 1 101 ? -5.028 12.140 -2.089 1.00 95.62 101 TYR A O 1
ATOM 861 N N . PHE A 1 102 ? -4.709 10.249 -3.267 1.00 89.69 102 PHE A N 1
ATOM 862 C CA . PHE A 1 102 ? -5.362 9.378 -2.284 1.00 89.69 102 PHE A CA 1
ATOM 863 C C . PHE A 1 102 ? -4.644 9.360 -0.935 1.00 89.69 102 PHE A C 1
ATOM 865 O O . PHE A 1 102 ? -5.325 9.385 0.090 1.00 89.69 102 PHE A O 1
ATOM 872 N N . CYS A 1 103 ? -3.308 9.394 -0.903 1.00 94.31 103 CYS A N 1
ATOM 873 C CA . CYS A 1 103 ? -2.546 9.502 0.344 1.00 94.31 103 CYS A CA 1
ATOM 874 C C . CYS A 1 103 ? -2.951 10.749 1.134 1.00 94.31 103 CYS A C 1
ATOM 876 O O . CYS A 1 103 ? -3.251 10.664 2.328 1.00 94.31 103 CYS A O 1
ATOM 878 N N . PHE A 1 104 ? -3.013 11.908 0.474 1.00 93.56 104 PHE A N 1
ATOM 879 C CA . PHE A 1 104 ? -3.451 13.138 1.130 1.00 93.56 104 PHE A CA 1
ATOM 880 C C . PHE A 1 104 ? -4.911 13.064 1.573 1.00 93.56 104 PHE A C 1
ATOM 882 O O . PHE A 1 104 ? -5.228 13.460 2.697 1.00 93.56 104 PHE A O 1
ATOM 889 N N . ASN A 1 105 ? -5.794 12.535 0.724 1.00 90.44 105 ASN A N 1
ATOM 890 C CA . ASN A 1 105 ? -7.210 12.399 1.047 1.00 90.44 105 ASN A CA 1
ATOM 891 C C . ASN A 1 105 ? -7.436 11.501 2.275 1.00 90.44 105 ASN A C 1
ATOM 893 O O . ASN A 1 105 ? -8.134 11.901 3.210 1.00 90.44 105 ASN A O 1
ATOM 897 N N . ALA A 1 106 ? -6.778 10.342 2.319 1.00 90.62 106 ALA A N 1
ATOM 898 C CA . ALA A 1 106 ? -6.868 9.393 3.424 1.00 90.62 106 ALA A CA 1
ATOM 899 C C . ALA A 1 106 ? -6.449 10.027 4.759 1.00 90.62 106 ALA A C 1
ATOM 901 O O . ALA A 1 106 ? -7.119 9.845 5.775 1.00 90.62 106 ALA A O 1
ATOM 902 N N . ILE A 1 107 ? -5.391 10.842 4.750 1.00 91.75 107 ILE A N 1
ATOM 903 C CA . ILE A 1 107 ? -4.900 11.541 5.945 1.00 91.75 107 ILE A CA 1
ATOM 904 C C . ILE A 1 107 ? -5.820 12.689 6.346 1.00 91.75 107 ILE A C 1
ATOM 906 O O . ILE A 1 107 ? -6.099 12.878 7.530 1.00 91.75 107 ILE A O 1
ATOM 910 N N . PHE A 1 108 ? -6.313 13.471 5.385 1.00 88.88 108 PHE A N 1
ATOM 911 C CA . PHE A 1 108 ? -7.211 14.581 5.692 1.00 88.88 108 PHE A CA 1
ATOM 912 C C . PHE A 1 108 ? -8.527 14.122 6.298 1.00 88.88 108 PHE A C 1
ATOM 914 O O . PHE A 1 108 ? -9.093 14.872 7.094 1.00 88.88 108 PHE A O 1
ATOM 921 N N . HIS A 1 109 ? -8.994 12.931 5.938 1.00 85.94 109 HIS A N 1
ATOM 922 C CA . HIS A 1 109 ? -10.240 12.363 6.434 1.00 85.94 109 HIS A CA 1
ATOM 923 C C . HIS A 1 109 ? -10.054 11.296 7.521 1.00 85.94 109 HIS A C 1
ATOM 925 O O . HIS A 1 109 ? -11.048 10.768 8.007 1.00 85.94 109 HIS A O 1
ATOM 931 N N . GLU A 1 110 ? -8.812 11.021 7.940 1.00 87.25 110 GLU A N 1
ATOM 932 C CA . GLU A 1 110 ? -8.486 10.043 8.991 1.00 87.25 110 GLU A CA 1
ATOM 933 C C . GLU A 1 110 ? -9.044 8.633 8.666 1.00 87.25 110 GLU A C 1
ATOM 935 O O . GLU A 1 110 ? -9.417 7.853 9.541 1.00 87.25 110 GLU A O 1
ATOM 940 N N . HIS A 1 111 ? -9.102 8.290 7.373 1.00 86.56 111 HIS A N 1
ATOM 941 C CA . HIS A 1 111 ? -9.642 7.023 6.879 1.00 86.56 111 HIS A CA 1
ATOM 942 C C . HIS A 1 111 ? -8.554 5.949 6.795 1.00 86.56 111 HIS A C 1
ATOM 944 O O . HIS A 1 111 ? -7.896 5.784 5.768 1.00 86.56 111 HIS A O 1
ATOM 950 N N . VAL A 1 112 ? -8.411 5.160 7.863 1.00 84.69 112 VAL A N 1
ATOM 951 C CA . VAL A 1 112 ? -7.410 4.078 7.954 1.00 84.69 112 VAL A CA 1
ATOM 952 C C . VAL A 1 112 ? -7.583 3.025 6.854 1.00 84.69 112 VAL A C 1
ATOM 954 O O . VAL A 1 112 ? -6.597 2.560 6.291 1.00 84.69 112 VAL A O 1
ATOM 957 N N . ILE A 1 113 ? -8.824 2.702 6.475 1.00 78.00 113 ILE A N 1
ATOM 958 C CA . ILE A 1 113 ? -9.106 1.735 5.399 1.00 78.00 113 ILE A CA 1
ATOM 959 C C . ILE A 1 113 ? -8.483 2.193 4.072 1.00 78.00 113 ILE A C 1
ATOM 961 O O . ILE A 1 113 ? -7.898 1.386 3.360 1.00 78.00 113 ILE A O 1
ATOM 965 N N . GLN A 1 114 ? -8.539 3.494 3.763 1.00 84.38 114 GLN A N 1
ATOM 966 C CA . GLN A 1 114 ? -7.935 4.029 2.540 1.00 84.38 114 GLN A CA 1
ATOM 967 C C . GLN A 1 114 ? -6.406 3.906 2.566 1.00 84.38 114 GLN A C 1
ATOM 969 O O . GLN A 1 114 ? -5.817 3.575 1.543 1.00 84.38 114 GLN A O 1
ATOM 974 N N . ILE A 1 115 ? -5.770 4.103 3.728 1.00 88.62 115 ILE A N 1
ATOM 975 C CA . ILE A 1 115 ? -4.318 3.921 3.902 1.00 88.62 115 ILE A CA 1
ATOM 976 C C . ILE A 1 115 ? -3.914 2.471 3.588 1.00 88.62 115 ILE A C 1
ATOM 978 O O . ILE A 1 115 ? -2.955 2.243 2.853 1.00 88.62 115 ILE A O 1
ATOM 982 N N . ILE A 1 116 ? -4.680 1.493 4.077 1.00 79.94 116 ILE A N 1
ATOM 983 C CA . ILE A 1 116 ? -4.431 0.066 3.816 1.00 79.94 116 ILE A CA 1
ATOM 984 C C . ILE A 1 116 ? -4.602 -0.255 2.329 1.00 79.94 116 ILE A C 1
ATOM 986 O O . ILE A 1 116 ? -3.740 -0.908 1.742 1.00 79.94 116 ILE A O 1
ATOM 990 N N . SER A 1 117 ? -5.667 0.244 1.693 1.00 80.50 117 SER A N 1
ATOM 991 C CA . SER A 1 117 ? -5.877 0.055 0.253 1.00 80.50 117 SER A CA 1
ATOM 992 C C . SER A 1 117 ? -4.740 0.652 -0.579 1.00 80.50 117 SER A C 1
ATOM 994 O O . SER A 1 117 ? -4.309 0.035 -1.547 1.00 80.50 117 SER A O 1
ATOM 996 N N . ILE A 1 118 ? -4.206 1.814 -0.191 1.00 89.50 118 ILE A N 1
ATOM 997 C CA . ILE A 1 118 ? -3.042 2.427 -0.849 1.00 89.50 118 ILE A CA 1
ATOM 998 C C . ILE A 1 118 ? -1.799 1.540 -0.705 1.00 89.50 118 ILE A C 1
ATOM 1000 O O . ILE A 1 118 ? -1.052 1.370 -1.666 1.00 89.50 118 ILE A O 1
ATOM 1004 N N . ALA A 1 119 ? -1.564 0.952 0.469 1.00 86.44 119 ALA A N 1
ATOM 1005 C CA . ALA A 1 119 ? -0.451 0.024 0.660 1.00 86.44 119 ALA A CA 1
ATOM 1006 C C . ALA A 1 119 ? -0.593 -1.239 -0.204 1.00 86.44 119 ALA A C 1
ATOM 1008 O O . ALA A 1 119 ? 0.369 -1.644 -0.853 1.00 86.44 119 ALA A O 1
ATOM 1009 N N . ALA A 1 120 ? -1.792 -1.823 -0.275 1.00 78.44 120 ALA A N 1
ATOM 1010 C CA . ALA A 1 120 ? -2.073 -2.953 -1.161 1.00 78.44 120 ALA A CA 1
ATOM 1011 C C . ALA A 1 120 ? -1.861 -2.593 -2.642 1.00 78.44 120 ALA A C 1
ATOM 1013 O O . ALA A 1 120 ? -1.223 -3.353 -3.371 1.00 78.44 120 ALA A O 1
ATOM 1014 N N . LEU A 1 121 ? -2.325 -1.415 -3.074 1.00 85.88 121 LEU A N 1
ATOM 1015 C CA . LEU A 1 121 ? -2.093 -0.921 -4.433 1.00 85.88 121 LEU A CA 1
ATOM 1016 C C . LEU A 1 121 ? -0.596 -0.764 -4.728 1.00 85.88 121 LEU A C 1
ATOM 1018 O O . LEU A 1 121 ? -0.153 -1.204 -5.783 1.00 85.88 121 LEU A O 1
ATOM 1022 N N . ASN A 1 122 ? 0.201 -0.233 -3.794 1.00 86.56 122 ASN A N 1
ATOM 1023 C CA . ASN A 1 122 ? 1.658 -0.143 -3.954 1.00 86.56 122 ASN A CA 1
ATOM 1024 C C . ASN A 1 122 ? 2.321 -1.499 -4.214 1.00 86.56 122 ASN A C 1
ATOM 1026 O O . ASN A 1 122 ? 3.197 -1.595 -5.072 1.00 86.56 122 ASN A O 1
ATOM 1030 N N . PHE A 1 123 ? 1.900 -2.545 -3.501 1.00 83.69 123 PHE A N 1
ATOM 1031 C CA . PHE A 1 123 ? 2.390 -3.900 -3.755 1.00 83.69 123 PHE A CA 1
ATOM 1032 C C . PHE A 1 123 ? 1.945 -4.423 -5.119 1.00 83.69 123 PHE A C 1
ATOM 1034 O O . PHE A 1 123 ? 2.765 -4.987 -5.841 1.00 83.69 123 PHE A O 1
ATOM 1041 N N . GLY A 1 124 ? 0.685 -4.192 -5.500 1.00 80.25 124 GLY A N 1
ATOM 1042 C CA . GLY A 1 124 ? 0.188 -4.534 -6.834 1.00 80.25 124 GLY A CA 1
ATOM 1043 C C . GLY A 1 124 ? 1.026 -3.894 -7.943 1.00 80.25 124 GLY A C 1
ATOM 1044 O O . GLY A 1 124 ? 1.401 -4.566 -8.899 1.00 80.25 124 GLY A O 1
ATOM 1045 N N . TRP A 1 125 ? 1.413 -2.629 -7.770 1.00 86.44 125 TRP A N 1
ATOM 1046 C CA . TRP A 1 125 ? 2.276 -1.915 -8.711 1.00 86.44 125 TRP A CA 1
ATOM 1047 C C . TRP A 1 125 ? 3.716 -2.415 -8.728 1.00 86.44 125 TRP A C 1
ATOM 1049 O O . TRP A 1 125 ? 4.297 -2.540 -9.801 1.00 86.44 125 TRP A O 1
ATOM 1059 N N . ALA A 1 126 ? 4.285 -2.769 -7.575 1.00 85.31 126 ALA A N 1
ATOM 1060 C CA . ALA A 1 126 ? 5.601 -3.402 -7.537 1.00 85.31 126 ALA A CA 1
ATOM 1061 C C . ALA A 1 126 ? 5.605 -4.736 -8.308 1.00 85.31 126 ALA A C 1
ATOM 1063 O O . ALA A 1 126 ? 6.527 -4.991 -9.081 1.00 85.31 126 ALA A O 1
ATOM 1064 N N . VAL A 1 127 ? 4.551 -5.551 -8.163 1.00 81.69 127 VAL A N 1
ATOM 1065 C CA . VAL A 1 127 ? 4.371 -6.789 -8.944 1.00 81.69 127 VAL A CA 1
ATOM 1066 C C . VAL A 1 127 ? 4.197 -6.484 -10.431 1.00 81.69 127 VAL A C 1
ATOM 1068 O O . VAL A 1 127 ? 4.833 -7.129 -11.260 1.00 81.69 127 VAL A O 1
ATOM 1071 N N . TYR A 1 128 ? 3.397 -5.475 -10.778 1.00 82.19 128 TYR A N 1
ATOM 1072 C CA . TYR A 1 128 ? 3.242 -5.037 -12.165 1.00 82.19 128 TYR A CA 1
ATOM 1073 C C . TYR A 1 128 ? 4.580 -4.608 -12.788 1.00 82.19 128 TYR A C 1
ATOM 1075 O O . TYR A 1 128 ? 4.886 -5.000 -13.908 1.00 82.19 128 TYR A O 1
ATOM 1083 N N . GLY A 1 129 ? 5.424 -3.885 -12.045 1.00 85.81 129 GLY A N 1
ATOM 1084 C CA . GLY A 1 129 ? 6.770 -3.518 -12.494 1.00 85.81 129 GLY A CA 1
ATOM 1085 C C . GLY A 1 129 ? 7.668 -4.730 -12.785 1.00 85.81 129 GLY A C 1
ATOM 1086 O O . GLY A 1 129 ? 8.458 -4.688 -13.724 1.00 85.81 129 GLY A O 1
ATOM 1087 N N . ILE A 1 130 ? 7.522 -5.832 -12.036 1.00 83.94 130 ILE A N 1
ATOM 1088 C CA . ILE A 1 130 ? 8.227 -7.097 -12.320 1.00 83.94 130 ILE A CA 1
ATOM 1089 C C . ILE A 1 130 ? 7.738 -7.702 -13.638 1.00 83.94 130 ILE A C 1
ATOM 1091 O O . ILE A 1 130 ? 8.559 -8.119 -14.453 1.00 83.94 130 ILE A O 1
ATOM 1095 N N . ILE A 1 131 ? 6.419 -7.740 -13.853 1.00 84.69 131 ILE A N 1
ATOM 1096 C CA . ILE A 1 131 ? 5.823 -8.251 -15.097 1.00 84.69 131 ILE A CA 1
ATOM 1097 C C . ILE A 1 131 ? 6.351 -7.444 -16.286 1.00 84.69 131 ILE A C 1
ATOM 1099 O O . ILE A 1 131 ? 6.879 -8.030 -17.228 1.00 84.69 131 ILE A O 1
ATOM 1103 N N . GLN A 1 132 ? 6.324 -6.114 -16.182 1.00 85.31 132 GLN A N 1
ATOM 1104 C CA . GLN A 1 132 ? 6.838 -5.219 -17.215 1.00 85.31 132 GLN A CA 1
ATOM 1105 C C . GLN A 1 132 ? 8.322 -5.492 -17.522 1.00 85.31 132 GLN A C 1
ATOM 1107 O O . GLN A 1 132 ? 8.710 -5.585 -18.686 1.00 85.31 132 GLN A O 1
ATOM 1112 N N . ALA A 1 133 ? 9.159 -5.680 -16.495 1.00 86.06 133 ALA A N 1
ATOM 1113 C CA . ALA A 1 133 ? 10.570 -6.014 -16.690 1.00 86.06 133 ALA A CA 1
ATOM 1114 C C . ALA A 1 133 ? 10.757 -7.358 -17.426 1.00 86.06 133 ALA A C 1
ATOM 1116 O O . ALA A 1 133 ? 11.601 -7.465 -18.317 1.00 86.06 133 ALA A O 1
ATOM 1117 N N . ILE A 1 134 ? 9.956 -8.379 -17.105 1.00 83.62 134 ILE A N 1
ATOM 1118 C CA . ILE A 1 134 ? 9.999 -9.677 -17.800 1.00 83.62 134 ILE A CA 1
ATOM 1119 C C . ILE A 1 134 ? 9.590 -9.521 -19.268 1.00 83.62 134 ILE A C 1
ATOM 1121 O O . ILE A 1 134 ? 10.263 -10.058 -20.149 1.00 83.62 134 ILE A O 1
ATOM 1125 N N . GLU A 1 135 ? 8.523 -8.771 -19.545 1.00 83.75 135 GLU A N 1
ATOM 1126 C CA . GLU A 1 135 ? 8.042 -8.533 -20.909 1.00 83.75 135 GLU A CA 1
ATOM 1127 C C . GLU A 1 135 ? 9.111 -7.867 -21.779 1.00 83.75 135 GLU A C 1
ATOM 1129 O O . GLU A 1 135 ? 9.383 -8.336 -22.886 1.00 83.75 135 GLU A O 1
ATOM 1134 N N . ILE A 1 136 ? 9.787 -6.839 -21.258 1.00 84.12 136 ILE A N 1
ATOM 1135 C CA . ILE A 1 136 ? 10.878 -6.154 -21.967 1.00 84.12 136 ILE A CA 1
ATOM 1136 C C . ILE A 1 136 ? 12.071 -7.088 -22.182 1.00 84.12 136 ILE A C 1
ATOM 1138 O O . ILE A 1 136 ? 12.668 -7.078 -23.259 1.00 84.12 136 ILE A O 1
ATOM 1142 N N . HIS A 1 137 ? 12.417 -7.919 -21.196 1.00 86.50 137 HIS A N 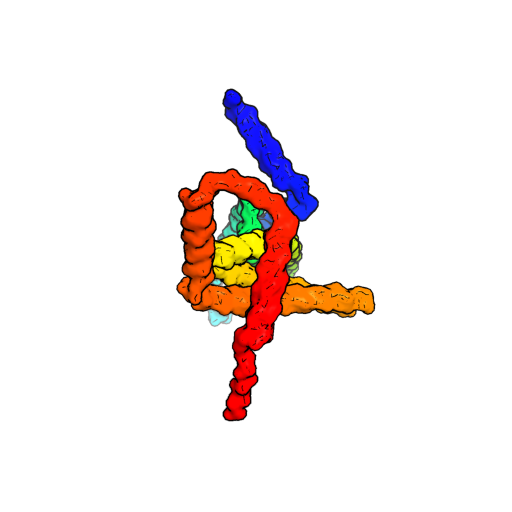1
ATOM 1143 C CA . HIS A 1 137 ? 13.507 -8.884 -21.337 1.00 86.50 137 HIS A CA 1
ATOM 1144 C C . HIS A 1 137 ? 13.227 -9.897 -22.457 1.00 86.50 137 HIS A C 1
ATOM 1146 O O . HIS A 1 137 ? 14.083 -10.138 -23.313 1.00 86.50 137 HIS A O 1
ATOM 1152 N N . VAL A 1 138 ? 12.006 -10.440 -22.498 1.00 85.06 138 VAL A N 1
ATOM 1153 C CA . VAL A 1 138 ? 11.562 -11.361 -23.554 1.00 85.06 138 VAL A CA 1
ATOM 1154 C C . VAL A 1 138 ? 11.516 -10.659 -24.914 1.00 85.06 138 VAL A C 1
ATOM 1156 O O . VAL A 1 138 ? 11.953 -11.236 -25.913 1.00 85.06 138 VAL A O 1
ATOM 1159 N N . ALA A 1 139 ? 11.027 -9.417 -24.971 1.00 82.44 139 ALA A N 1
ATOM 1160 C CA . ALA A 1 139 ? 10.988 -8.625 -26.199 1.00 82.44 139 ALA A CA 1
ATOM 1161 C C . ALA A 1 139 ? 12.397 -8.347 -26.743 1.00 82.44 139 ALA A C 1
ATOM 1163 O O . ALA A 1 139 ? 12.642 -8.511 -27.940 1.00 82.44 139 ALA A O 1
ATOM 1164 N N . ASN A 1 140 ? 13.340 -7.996 -25.866 1.00 83.88 140 ASN A N 1
ATOM 1165 C CA . ASN A 1 140 ? 14.722 -7.735 -26.246 1.00 83.88 140 ASN A CA 1
ATOM 1166 C C . ASN A 1 140 ? 15.428 -8.992 -26.776 1.00 83.88 140 ASN A C 1
ATOM 1168 O O . ASN A 1 140 ? 16.164 -8.902 -27.752 1.00 83.88 140 ASN A O 1
ATOM 1172 N N . GLY A 1 141 ? 15.172 -10.167 -26.189 1.00 84.38 141 GLY A N 1
ATOM 1173 C CA . GLY A 1 141 ? 15.720 -11.434 -26.689 1.00 84.38 141 GLY A CA 1
ATOM 1174 C C . GLY A 1 141 ? 15.300 -11.719 -28.134 1.00 84.38 141 GLY A C 1
ATOM 1175 O O . GLY A 1 141 ? 16.145 -11.980 -28.987 1.00 84.38 141 GLY A O 1
ATOM 1176 N N . LYS A 1 142 ? 14.003 -11.556 -28.437 1.00 81.38 142 LYS A N 1
ATOM 1177 C CA . LYS A 1 142 ? 13.477 -11.721 -29.804 1.00 81.38 142 LYS A CA 1
ATOM 1178 C C . LYS A 1 142 ? 14.076 -10.712 -30.786 1.00 81.38 142 LYS A C 1
ATOM 1180 O O . LYS A 1 142 ? 14.351 -11.059 -31.932 1.00 81.38 142 LYS A O 1
ATOM 1185 N N . LEU A 1 143 ? 14.265 -9.466 -30.347 1.00 80.06 143 LEU A N 1
ATOM 1186 C CA . LEU A 1 143 ? 14.797 -8.408 -31.203 1.00 80.06 143 LEU A CA 1
ATOM 1187 C C . LEU A 1 143 ? 16.306 -8.549 -31.434 1.00 80.06 143 LEU A C 1
ATOM 1189 O O . LEU A 1 143 ? 16.773 -8.285 -32.537 1.00 80.06 143 LEU A O 1
ATOM 1193 N N . SER A 1 144 ? 17.060 -9.008 -30.432 1.00 82.19 144 SER A N 1
ATOM 1194 C CA . SER A 1 144 ? 18.503 -9.249 -30.539 1.00 82.19 144 SER A CA 1
ATOM 1195 C C . SER A 1 144 ? 18.823 -10.339 -31.563 1.00 82.19 144 SER A C 1
ATOM 1197 O O . SER A 1 144 ? 19.691 -10.136 -32.413 1.00 82.19 144 SER A O 1
ATOM 1199 N N . ASP A 1 145 ? 18.070 -11.444 -31.558 1.00 81.06 145 ASP A N 1
ATOM 1200 C CA . ASP A 1 145 ? 18.211 -12.516 -32.553 1.00 81.06 145 ASP A CA 1
ATOM 1201 C C . ASP A 1 145 ? 18.057 -11.992 -33.989 1.00 81.06 145 ASP A C 1
ATOM 1203 O O . ASP A 1 145 ? 18.787 -12.405 -34.893 1.00 81.06 145 ASP A O 1
ATOM 1207 N N . TYR A 1 146 ? 17.134 -11.048 -34.195 1.00 76.75 146 TYR A N 1
ATOM 1208 C CA . TYR A 1 146 ? 16.914 -10.415 -35.492 1.00 76.75 146 TYR A CA 1
ATOM 1209 C C . TYR A 1 146 ? 17.991 -9.376 -35.829 1.00 76.75 146 TYR A C 1
ATOM 1211 O O . TYR A 1 146 ? 18.545 -9.387 -36.927 1.00 76.75 146 TYR A O 1
ATOM 1219 N N . SER A 1 147 ? 18.329 -8.509 -34.875 1.00 78.44 147 SER A N 1
ATOM 1220 C CA . SER A 1 147 ? 19.358 -7.473 -35.011 1.00 78.44 147 SER A CA 1
ATOM 1221 C C . SER A 1 147 ? 20.714 -8.065 -35.409 1.00 78.44 147 SER A C 1
ATOM 1223 O O . SER A 1 147 ? 21.398 -7.527 -36.279 1.00 78.44 147 SER A O 1
ATOM 1225 N N . ASN A 1 148 ? 21.067 -9.221 -34.837 1.00 80.88 148 ASN A N 1
ATOM 1226 C CA . ASN A 1 148 ? 22.276 -9.965 -35.188 1.00 80.88 148 ASN A CA 1
ATOM 1227 C C . ASN A 1 148 ? 22.243 -10.512 -36.623 1.00 80.88 148 ASN A C 1
ATOM 1229 O O . ASN A 1 148 ? 23.295 -10.636 -37.241 1.00 80.88 148 ASN A O 1
ATOM 1233 N N . CYS A 1 149 ? 21.066 -10.814 -37.182 1.00 78.94 149 CYS A N 1
ATOM 1234 C CA . CYS A 1 149 ? 20.967 -11.184 -38.594 1.00 78.94 149 CYS A CA 1
ATOM 1235 C C . CYS A 1 149 ? 21.252 -9.993 -39.522 1.00 78.94 149 CYS A C 1
ATOM 1237 O O . CYS A 1 149 ? 21.940 -10.148 -40.530 1.00 78.94 149 CYS A O 1
ATOM 1239 N N . ILE A 1 150 ? 20.743 -8.804 -39.187 1.00 77.75 150 ILE A N 1
ATOM 1240 C CA . ILE A 1 150 ? 20.907 -7.597 -40.013 1.00 77.75 150 ILE A CA 1
ATOM 1241 C C . ILE A 1 150 ? 22.171 -6.785 -39.669 1.00 77.75 150 ILE A C 1
ATOM 1243 O O . ILE A 1 150 ? 22.353 -5.689 -40.193 1.00 77.75 150 ILE A O 1
ATOM 1247 N N . ASN A 1 151 ? 23.056 -7.321 -38.817 1.00 78.38 151 ASN A N 1
ATOM 1248 C CA . ASN A 1 151 ? 24.292 -6.683 -38.343 1.00 78.38 151 ASN A CA 1
ATOM 1249 C C . ASN A 1 151 ? 24.093 -5.285 -37.726 1.00 78.38 151 ASN A C 1
ATOM 1251 O O . ASN A 1 151 ? 24.965 -4.420 -37.829 1.00 78.38 151 ASN A O 1
ATOM 1255 N N . THR A 1 152 ? 22.969 -5.058 -37.048 1.00 76.62 152 THR A N 1
ATOM 1256 C CA . THR A 1 152 ? 22.773 -3.859 -36.225 1.00 76.62 152 THR A CA 1
ATOM 1257 C C . THR A 1 152 ? 23.048 -4.191 -34.762 1.00 76.62 152 THR A C 1
ATOM 1259 O O . THR A 1 152 ? 22.724 -5.280 -34.293 1.00 76.62 152 THR A O 1
ATOM 1262 N N . SER A 1 153 ? 23.650 -3.273 -34.011 1.00 75.06 153 SER A N 1
ATOM 1263 C CA . SER A 1 153 ? 23.790 -3.406 -32.558 1.00 75.06 153 SER A CA 1
ATOM 1264 C C . SER A 1 153 ? 22.713 -2.575 -31.869 1.00 75.06 153 SER A C 1
ATOM 1266 O O . SER A 1 153 ? 22.679 -1.357 -32.047 1.00 75.06 153 SER A O 1
ATOM 1268 N N . PHE A 1 154 ? 21.865 -3.215 -31.069 1.00 73.69 154 PHE A N 1
ATOM 1269 C CA . PHE A 1 154 ? 20.868 -2.544 -30.243 1.00 73.69 154 PHE A CA 1
ATOM 1270 C C . PHE A 1 154 ? 20.958 -3.062 -28.811 1.00 73.69 154 PHE A C 1
ATOM 1272 O O . PHE A 1 154 ? 20.806 -4.257 -28.569 1.00 73.69 154 PHE A O 1
ATOM 1279 N N . ASP A 1 155 ? 21.208 -2.153 -27.873 1.00 78.88 155 ASP A N 1
ATOM 1280 C CA . ASP A 1 155 ? 21.160 -2.435 -26.443 1.00 78.88 155 ASP A CA 1
ATOM 1281 C C . ASP A 1 155 ? 20.195 -1.442 -25.782 1.00 78.88 155 ASP A C 1
ATOM 1283 O O . ASP A 1 155 ? 20.506 -0.251 -25.687 1.00 78.88 155 ASP A O 1
ATOM 1287 N N . PRO A 1 156 ? 19.009 -1.887 -25.335 1.00 75.69 156 PRO A N 1
ATOM 1288 C CA . PRO A 1 156 ? 18.061 -1.015 -24.656 1.00 75.69 156 PRO A CA 1
ATOM 1289 C C . PRO A 1 156 ? 18.490 -0.654 -23.224 1.00 75.69 156 PRO A C 1
ATOM 1291 O O . PRO A 1 156 ? 17.775 0.096 -22.557 1.00 75.69 156 PRO A O 1
ATOM 1294 N N . GLY A 1 157 ? 19.605 -1.175 -22.701 1.00 83.38 157 GLY A N 1
ATOM 1295 C CA . GLY A 1 157 ? 20.043 -0.871 -21.337 1.00 83.38 157 GLY A CA 1
ATOM 1296 C C . GLY A 1 157 ? 19.036 -1.366 -20.293 1.00 83.38 157 GLY A C 1
ATOM 1297 O O . GLY A 1 157 ? 18.665 -0.635 -19.372 1.00 83.38 157 GLY A O 1
ATOM 1298 N N . PHE A 1 158 ? 18.547 -2.599 -20.463 1.00 83.06 158 PHE A N 1
ATOM 1299 C CA . PHE A 1 158 ? 17.552 -3.233 -19.584 1.00 83.06 158 PHE A CA 1
ATOM 1300 C C . PHE A 1 158 ? 17.980 -3.196 -18.108 1.00 83.06 158 PHE A C 1
ATOM 1302 O O . PHE A 1 158 ? 17.258 -2.708 -17.237 1.00 83.06 158 PHE A O 1
ATOM 1309 N N . TRP A 1 159 ? 19.202 -3.660 -17.839 1.00 84.62 159 TRP A N 1
ATOM 1310 C CA . TRP A 1 159 ? 19.751 -3.771 -16.488 1.00 84.62 159 TRP A CA 1
ATOM 1311 C C . TRP A 1 159 ? 19.959 -2.423 -15.799 1.00 84.62 159 TRP A C 1
ATOM 1313 O O . TRP A 1 159 ? 19.864 -2.345 -14.577 1.00 84.62 159 TRP A O 1
ATOM 1323 N N . GLU A 1 160 ? 20.219 -1.365 -16.565 1.00 88.81 160 GLU A N 1
ATOM 1324 C CA . GLU A 1 160 ? 20.443 -0.026 -16.020 1.00 88.81 160 GLU A CA 1
ATOM 1325 C C . GLU A 1 160 ? 19.126 0.671 -15.646 1.00 88.81 160 GLU A C 1
ATOM 1327 O O . GLU A 1 160 ? 19.097 1.493 -14.732 1.00 88.81 160 GLU A O 1
ATOM 1332 N N . A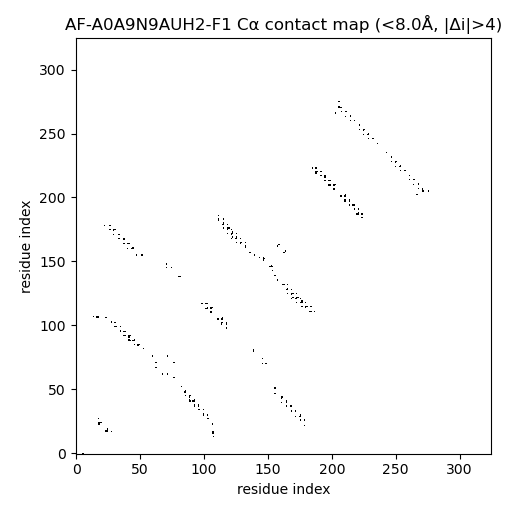SN A 1 161 ? 18.022 0.323 -16.316 1.00 87.38 161 ASN A N 1
ATOM 1333 C CA . ASN A 1 161 ? 16.765 1.061 -16.206 1.00 87.38 161 ASN A CA 1
ATOM 1334 C C . ASN A 1 161 ? 15.659 0.294 -15.457 1.00 87.38 161 ASN A C 1
ATOM 1336 O O . ASN A 1 161 ? 15.122 0.815 -14.475 1.00 87.38 161 ASN A O 1
ATOM 1340 N N . ASP A 1 162 ? 15.309 -0.932 -15.870 1.00 87.94 162 ASP A N 1
ATOM 1341 C CA . ASP A 1 162 ? 14.147 -1.646 -15.306 1.00 87.94 162 ASP A CA 1
ATOM 1342 C C . ASP A 1 162 ? 14.455 -2.255 -13.936 1.00 87.94 162 ASP A C 1
ATOM 1344 O O . ASP A 1 162 ? 13.637 -2.191 -13.016 1.00 87.94 162 ASP A O 1
ATOM 1348 N N . PHE A 1 163 ? 15.658 -2.808 -13.764 1.00 88.69 163 PHE A N 1
ATOM 1349 C CA . PHE A 1 163 ? 16.029 -3.485 -12.523 1.00 88.69 163 PHE A CA 1
ATOM 1350 C C . PHE A 1 163 ? 16.077 -2.526 -11.312 1.00 88.69 163 PHE A C 1
ATOM 1352 O O . PHE A 1 163 ? 15.434 -2.822 -10.298 1.00 88.69 163 PHE A O 1
ATOM 1359 N N . PRO A 1 164 ? 16.708 -1.334 -11.394 1.00 91.00 164 PRO A N 1
ATOM 1360 C CA . PRO A 1 164 ? 16.622 -0.343 -10.321 1.00 91.00 164 PRO A CA 1
ATOM 1361 C C . PRO A 1 164 ? 15.194 0.153 -10.071 1.00 91.00 164 PRO A C 1
ATOM 1363 O O . PRO A 1 164 ? 14.845 0.434 -8.923 1.00 91.00 164 PRO A O 1
ATOM 1366 N N . CYS A 1 165 ? 14.353 0.231 -11.112 1.00 90.38 165 CYS A N 1
ATOM 1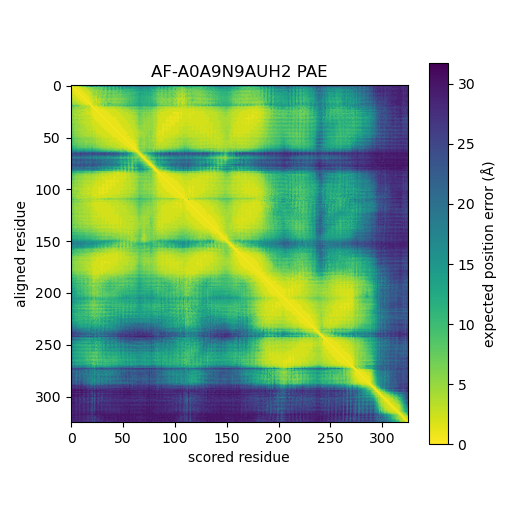367 C CA . CYS A 1 165 ? 12.949 0.620 -10.971 1.00 90.38 165 CYS A CA 1
ATOM 1368 C C . CYS A 1 165 ? 12.193 -0.347 -10.052 1.00 90.38 165 CYS A C 1
ATOM 1370 O O . CYS A 1 165 ? 11.575 0.088 -9.077 1.00 90.38 165 CYS A O 1
ATOM 1372 N N . VAL A 1 166 ? 12.305 -1.654 -10.313 1.00 91.12 166 VAL A N 1
ATOM 1373 C CA . VAL A 1 166 ? 11.663 -2.706 -9.508 1.00 91.12 166 VAL A CA 1
ATOM 1374 C C . VAL A 1 166 ? 12.153 -2.671 -8.059 1.00 91.12 166 VAL A C 1
ATOM 1376 O O . VAL A 1 166 ? 11.338 -2.719 -7.137 1.00 91.12 166 VAL A O 1
ATOM 1379 N N . ILE A 1 167 ? 13.465 -2.523 -7.840 1.00 92.31 167 ILE A N 1
ATOM 1380 C CA . ILE A 1 167 ? 14.042 -2.447 -6.487 1.00 92.31 167 ILE A CA 1
ATOM 1381 C C . ILE A 1 167 ? 13.474 -1.255 -5.715 1.00 92.31 167 ILE A C 1
ATOM 1383 O O . ILE A 1 167 ? 13.040 -1.404 -4.571 1.00 92.31 167 ILE A O 1
ATOM 1387 N N . ILE A 1 168 ? 13.459 -0.072 -6.333 1.00 93.81 168 ILE A N 1
ATOM 1388 C CA . ILE A 1 168 ? 12.977 1.156 -5.694 1.00 93.81 168 ILE A CA 1
ATOM 1389 C C . ILE A 1 168 ? 11.477 1.056 -5.393 1.00 93.81 168 ILE A C 1
ATOM 1391 O O . ILE A 1 168 ? 11.046 1.424 -4.298 1.00 93.81 168 ILE A O 1
ATOM 1395 N N . LEU A 1 169 ? 10.685 0.508 -6.318 1.00 91.19 169 LEU A N 1
ATOM 1396 C CA . LEU A 1 169 ? 9.256 0.264 -6.116 1.00 91.19 169 LEU A CA 1
ATOM 1397 C C . LEU A 1 169 ? 8.995 -0.680 -4.946 1.00 91.19 169 LEU A C 1
ATOM 1399 O O . LEU A 1 169 ? 8.169 -0.374 -4.087 1.00 91.19 169 LEU A O 1
ATOM 1403 N N . PHE A 1 170 ? 9.720 -1.796 -4.884 1.00 91.19 170 PHE A N 1
ATOM 1404 C CA . PHE A 1 170 ? 9.568 -2.766 -3.808 1.00 91.19 170 PHE A CA 1
ATOM 1405 C C . PHE A 1 170 ? 9.979 -2.172 -2.456 1.00 91.19 170 PHE A C 1
ATOM 1407 O O . PHE A 1 170 ? 9.255 -2.313 -1.472 1.00 91.19 170 PHE A O 1
ATOM 1414 N N . PHE A 1 171 ? 11.085 -1.421 -2.414 1.00 95.12 171 PHE A N 1
ATOM 1415 C CA . PHE A 1 171 ? 11.528 -0.712 -1.213 1.00 95.12 171 PHE A CA 1
ATOM 1416 C C . PHE A 1 171 ? 10.450 0.243 -0.676 1.00 95.12 171 PHE A C 1
ATOM 1418 O O . PHE A 1 171 ? 10.135 0.224 0.521 1.00 95.12 171 PHE A O 1
ATOM 1425 N N . PHE A 1 172 ? 9.849 1.057 -1.547 1.00 94.75 172 PHE A N 1
ATOM 1426 C CA . PHE A 1 172 ? 8.786 1.976 -1.145 1.00 94.75 172 PHE A CA 1
ATOM 1427 C C . PHE A 1 172 ? 7.485 1.252 -0.771 1.00 94.75 172 PHE A C 1
ATOM 1429 O O . PHE A 1 172 ? 6.870 1.617 0.234 1.00 94.75 172 PHE A O 1
ATOM 1436 N N . ALA A 1 173 ? 7.102 0.196 -1.497 1.00 88.75 173 ALA A N 1
ATOM 1437 C CA . ALA A 1 173 ? 5.933 -0.622 -1.176 1.00 88.75 173 ALA A CA 1
ATOM 1438 C C . ALA A 1 173 ? 6.065 -1.280 0.205 1.00 88.75 173 ALA A C 1
ATOM 1440 O O . ALA A 1 173 ? 5.150 -1.179 1.024 1.00 88.75 173 ALA A O 1
ATOM 1441 N N . CYS A 1 174 ? 7.227 -1.858 0.518 1.00 89.69 174 CYS A N 1
ATOM 1442 C CA . CYS A 1 174 ? 7.523 -2.398 1.844 1.00 89.69 174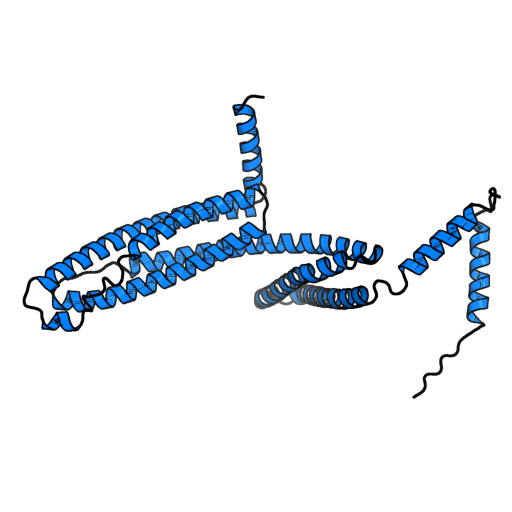 CYS A CA 1
ATOM 1443 C C . CYS A 1 174 ? 7.508 -1.311 2.925 1.00 89.69 174 CYS A C 1
ATOM 1445 O O . CYS A 1 174 ? 6.912 -1.510 3.984 1.00 89.69 174 CYS A O 1
ATOM 1447 N N . SER A 1 175 ? 8.112 -0.150 2.656 1.00 93.75 175 SER A N 1
ATOM 1448 C CA . SER A 1 175 ? 8.154 0.971 3.604 1.00 93.75 175 SER A CA 1
ATOM 1449 C C . SER A 1 175 ? 6.751 1.496 3.932 1.00 93.75 175 SER A C 1
ATOM 1451 O O . SER A 1 175 ? 6.395 1.635 5.104 1.00 93.75 175 SER A O 1
ATOM 1453 N N . LEU A 1 176 ? 5.916 1.743 2.916 1.00 90.31 176 LEU A N 1
ATOM 1454 C CA . LEU A 1 176 ? 4.530 2.178 3.112 1.00 90.31 176 LEU A CA 1
ATOM 1455 C C . LEU A 1 176 ? 3.654 1.071 3.695 1.00 90.31 176 LEU A C 1
ATOM 1457 O O . LEU A 1 176 ? 2.789 1.368 4.520 1.00 90.31 176 LEU A O 1
ATOM 1461 N N . GLY A 1 177 ? 3.887 -0.188 3.323 1.00 86.88 177 GLY A N 1
ATOM 1462 C CA . GLY A 1 177 ? 3.227 -1.349 3.915 1.00 86.88 177 GLY A CA 1
ATOM 1463 C C . GLY A 1 177 ? 3.482 -1.439 5.416 1.00 86.88 177 GLY A C 1
ATOM 1464 O O . GLY A 1 177 ? 2.535 -1.549 6.191 1.00 86.88 177 GLY A O 1
ATOM 1465 N N . TYR A 1 178 ? 4.736 -1.278 5.841 1.00 90.75 178 TYR A N 1
ATOM 1466 C CA . TYR A 1 178 ? 5.109 -1.255 7.255 1.00 90.75 178 TYR A CA 1
ATOM 1467 C C . TYR A 1 178 ? 4.444 -0.101 8.019 1.00 90.75 178 TYR A C 1
ATOM 1469 O O . TYR A 1 178 ? 3.869 -0.308 9.091 1.00 90.75 178 TYR A O 1
ATOM 1477 N N . ILE A 1 179 ? 4.472 1.117 7.465 1.00 90.44 179 ILE A N 1
ATOM 1478 C CA . ILE A 1 179 ? 3.824 2.274 8.102 1.00 90.44 179 ILE A CA 1
ATOM 1479 C C . ILE A 1 179 ? 2.303 2.060 8.189 1.00 90.44 179 ILE A C 1
ATOM 1481 O O . ILE A 1 179 ? 1.694 2.328 9.225 1.00 90.44 179 ILE A O 1
ATOM 1485 N N . SER A 1 180 ? 1.685 1.528 7.133 1.00 87.69 180 SER A N 1
ATOM 1486 C CA . SER A 1 180 ? 0.243 1.248 7.085 1.00 87.69 180 SER A CA 1
ATOM 1487 C C . SER A 1 180 ? -0.160 0.151 8.065 1.00 87.69 180 SER A C 1
ATOM 1489 O O . SER A 1 180 ? -1.189 0.272 8.727 1.00 87.69 180 SER A O 1
ATOM 1491 N N . PHE A 1 181 ? 0.681 -0.870 8.233 1.00 86.44 181 PHE A N 1
ATOM 1492 C CA . PHE A 1 181 ? 0.500 -1.903 9.246 1.00 86.44 181 PHE A CA 1
ATOM 1493 C C . PHE A 1 181 ? 0.493 -1.313 10.664 1.00 86.44 181 PHE A C 1
ATOM 1495 O O . PHE A 1 181 ? -0.365 -1.663 11.473 1.00 86.44 181 PHE A O 1
ATOM 1502 N N . LYS A 1 182 ? 1.374 -0.348 10.963 1.00 88.19 182 LYS A N 1
ATOM 1503 C CA . LYS A 1 182 ? 1.346 0.360 12.256 1.00 88.19 182 LYS A CA 1
ATOM 1504 C C . LYS A 1 182 ? 0.037 1.127 12.473 1.00 88.19 182 LYS A C 1
ATOM 1506 O O . LYS A 1 182 ? -0.493 1.096 13.581 1.00 88.19 182 LYS A O 1
ATOM 1511 N N . PHE A 1 183 ? -0.503 1.781 11.441 1.00 84.81 183 PHE A N 1
ATOM 1512 C CA . PHE A 1 183 ? -1.816 2.434 11.533 1.00 84.81 183 PHE A CA 1
ATOM 1513 C C . PHE A 1 183 ? -2.952 1.430 11.746 1.00 84.81 183 PHE A C 1
ATOM 1515 O O . PHE A 1 183 ? -3.823 1.680 12.578 1.00 84.81 183 PHE A O 1
ATOM 1522 N N . TYR A 1 184 ? -2.924 0.302 11.030 1.00 84.81 184 TYR A N 1
ATOM 1523 C CA . TYR A 1 184 ? -3.890 -0.781 11.200 1.00 84.81 184 TYR A CA 1
ATOM 1524 C C . TYR A 1 184 ? -3.891 -1.295 12.639 1.00 84.81 184 TYR A C 1
ATOM 1526 O O . TYR A 1 184 ? -4.943 -1.305 13.263 1.00 84.81 184 TYR A O 1
ATOM 1534 N N . HIS A 1 185 ? -2.716 -1.598 13.189 1.00 84.75 185 HIS A N 1
ATOM 1535 C CA . HIS A 1 185 ? -2.581 -2.128 14.544 1.00 84.75 185 HIS A CA 1
ATOM 1536 C C . HIS A 1 185 ? -3.106 -1.167 15.634 1.00 84.75 185 HIS A C 1
ATOM 1538 O O . HIS A 1 185 ? -3.766 -1.567 16.595 1.00 84.75 185 HIS A O 1
ATOM 1544 N N . ILE A 1 186 ? -2.856 0.140 15.490 1.00 87.25 186 ILE A N 1
ATOM 1545 C CA . ILE A 1 186 ? -3.424 1.136 16.413 1.00 87.25 186 ILE A CA 1
ATOM 1546 C C . ILE A 1 186 ? -4.953 1.168 16.274 1.00 87.25 186 ILE A C 1
ATOM 1548 O O . ILE A 1 186 ? -5.669 1.215 17.274 1.00 87.25 186 ILE A O 1
ATOM 1552 N N . ALA A 1 187 ? -5.463 1.125 15.042 1.00 84.94 187 ALA A N 1
ATOM 1553 C CA . ALA A 1 187 ? -6.896 1.151 14.783 1.00 84.94 187 ALA A CA 1
ATOM 1554 C C . ALA A 1 187 ? -7.612 -0.101 15.310 1.00 84.94 187 ALA A C 1
ATOM 1556 O O . ALA A 1 187 ? -8.680 0.035 15.905 1.00 84.94 187 ALA A O 1
ATOM 1557 N N . THR A 1 188 ? -7.033 -1.295 15.152 1.00 85.62 188 THR A N 1
ATOM 1558 C CA . THR A 1 188 ? -7.577 -2.548 15.701 1.00 85.62 188 THR A CA 1
ATOM 1559 C C . THR A 1 188 ? -7.587 -2.539 17.223 1.00 85.62 188 THR A C 1
ATOM 1561 O O . THR A 1 188 ? -8.576 -2.967 17.811 1.00 85.62 188 THR A O 1
ATOM 1564 N N . THR A 1 189 ? -6.560 -1.973 17.863 1.00 86.69 189 THR A N 1
ATOM 1565 C CA . THR A 1 189 ? -6.508 -1.822 19.329 1.00 86.69 189 THR A CA 1
ATOM 1566 C C . THR A 1 189 ? -7.596 -0.875 19.852 1.00 86.69 189 THR A C 1
ATOM 1568 O O . THR A 1 189 ? -8.232 -1.134 20.869 1.00 86.69 189 THR A O 1
ATOM 1571 N N . VAL A 1 190 ? -7.865 0.234 19.157 1.00 88.25 190 VAL A N 1
ATOM 1572 C CA . VAL A 1 190 ? -8.980 1.125 19.531 1.00 88.25 190 VAL A CA 1
ATOM 1573 C C . VAL A 1 190 ? -10.326 0.448 19.260 1.00 88.25 190 VAL A C 1
ATOM 1575 O O . VAL A 1 190 ? -11.252 0.548 20.068 1.00 88.25 190 VAL A O 1
ATOM 1578 N N . LEU A 1 191 ? -10.432 -0.265 18.136 1.00 89.69 191 LEU A N 1
ATOM 1579 C CA . LEU A 1 191 ? -11.625 -1.017 17.770 1.00 89.69 191 LEU A CA 1
ATOM 1580 C C . LEU A 1 191 ? -11.945 -2.094 18.812 1.00 89.69 191 LEU A C 1
ATOM 1582 O O . LEU A 1 191 ? -13.116 -2.233 19.149 1.00 89.69 191 LEU A O 1
ATOM 1586 N N . SER A 1 192 ? -10.956 -2.809 19.358 1.00 90.12 192 SER A N 1
ATOM 1587 C CA . SER A 1 192 ? -11.199 -3.853 20.362 1.00 90.12 192 SER A CA 1
ATOM 1588 C C . SER A 1 192 ? -11.883 -3.291 21.613 1.00 90.12 192 SER A C 1
ATOM 1590 O O . SER A 1 192 ? -12.892 -3.842 22.044 1.00 90.12 192 SER A O 1
ATOM 1592 N N . ILE A 1 193 ? -11.443 -2.130 22.112 1.00 90.94 193 ILE A N 1
ATOM 1593 C CA . ILE A 1 193 ? -12.071 -1.443 23.258 1.00 90.94 193 ILE A CA 1
ATOM 1594 C C . ILE A 1 193 ? -13.524 -1.053 22.940 1.00 90.94 193 ILE A C 1
ATOM 1596 O O . ILE A 1 193 ? -14.433 -1.226 23.755 1.00 90.94 193 ILE A O 1
ATOM 1600 N N . ILE A 1 194 ? -13.776 -0.535 21.735 1.00 92.44 194 ILE A N 1
ATOM 1601 C CA . ILE A 1 194 ? -15.135 -0.169 21.305 1.00 92.44 194 ILE A CA 1
ATOM 1602 C C . ILE A 1 194 ? -16.016 -1.418 21.181 1.00 92.44 194 ILE A C 1
ATOM 1604 O O . ILE A 1 194 ? -17.185 -1.393 21.572 1.00 92.44 194 ILE A O 1
ATOM 1608 N N . LEU A 1 195 ? -15.471 -2.513 20.649 1.00 92.75 195 LEU A N 1
ATOM 1609 C CA . LEU A 1 195 ? -16.180 -3.778 20.497 1.00 92.75 195 LEU A CA 1
ATOM 1610 C C . LEU A 1 195 ? -16.547 -4.392 21.846 1.00 92.75 195 LEU A C 1
ATOM 1612 O O . LEU A 1 195 ? -17.647 -4.924 21.959 1.00 92.75 195 LEU A O 1
ATOM 1616 N N . GLU A 1 196 ? -15.712 -4.256 22.874 1.00 92.94 196 GLU A N 1
ATOM 1617 C CA . GLU A 1 196 ? -16.062 -4.658 24.242 1.00 92.94 196 GLU A CA 1
ATOM 1618 C C . GLU A 1 196 ? -17.272 -3.874 24.768 1.00 92.94 196 GLU A C 1
ATOM 1620 O O . GLU A 1 196 ? -18.215 -4.460 25.307 1.00 92.94 196 GLU A O 1
ATOM 1625 N N . PHE A 1 197 ? -17.313 -2.558 24.535 1.00 93.88 197 PHE A N 1
ATOM 1626 C CA . PHE A 1 197 ? -18.470 -1.740 24.903 1.00 93.88 197 PHE A CA 1
ATOM 1627 C C . PHE A 1 197 ? -19.733 -2.138 24.120 1.00 93.88 197 PHE A C 1
ATOM 1629 O O . PHE A 1 197 ? -20.829 -2.222 24.688 1.00 93.88 197 PHE A O 1
ATOM 1636 N N . ILE A 1 198 ? -19.595 -2.420 22.819 1.00 93.62 198 ILE A N 1
ATOM 1637 C CA . ILE A 1 198 ? -20.695 -2.906 21.975 1.00 93.62 198 ILE A CA 1
ATOM 1638 C C . ILE A 1 198 ? -21.176 -4.273 22.459 1.00 93.62 198 ILE A C 1
ATOM 1640 O O . ILE A 1 198 ? -22.388 -4.464 22.554 1.00 93.62 198 ILE A O 1
ATOM 1644 N N . ALA A 1 199 ? -20.274 -5.199 22.786 1.00 94.50 199 ALA A N 1
ATOM 1645 C CA . ALA A 1 199 ? -20.611 -6.508 23.331 1.00 94.50 199 ALA A CA 1
ATOM 1646 C C . ALA A 1 199 ? -21.379 -6.358 24.641 1.00 94.50 199 ALA A C 1
ATOM 1648 O O . ALA A 1 199 ? -22.497 -6.860 24.740 1.00 94.50 199 ALA A O 1
ATOM 1649 N N . TYR A 1 200 ? -20.855 -5.581 25.594 1.00 94.56 200 TYR A N 1
ATOM 1650 C CA . TYR A 1 200 ? -21.519 -5.318 26.870 1.00 94.56 200 TYR A CA 1
ATOM 1651 C C . TYR A 1 200 ? -22.939 -4.777 26.670 1.00 94.56 200 TYR A C 1
ATOM 1653 O O . TYR A 1 200 ? -23.911 -5.329 27.193 1.00 94.56 200 TYR A O 1
ATOM 1661 N N . ARG A 1 201 ? -23.089 -3.735 25.842 1.00 93.88 201 ARG A N 1
ATOM 1662 C CA . ARG A 1 201 ? -24.401 -3.142 25.562 1.00 93.88 201 ARG A CA 1
ATOM 1663 C C . ARG A 1 201 ? -25.322 -4.106 24.814 1.00 93.88 201 ARG A C 1
ATOM 1665 O O . ARG A 1 201 ? -26.527 -4.114 25.068 1.00 93.88 201 ARG A O 1
ATOM 1672 N N . SER A 1 202 ? -24.789 -4.906 23.895 1.00 94.62 202 SER A N 1
ATOM 1673 C CA . SER A 1 202 ? -25.565 -5.881 23.120 1.00 94.62 202 SER A CA 1
ATOM 1674 C C . SER A 1 202 ? -26.081 -7.008 24.002 1.00 94.62 202 SER A C 1
ATOM 1676 O O . SER A 1 202 ? -27.235 -7.396 23.849 1.00 94.62 202 SER A O 1
ATOM 1678 N N . VAL A 1 203 ? -25.278 -7.469 24.962 1.00 93.44 203 VAL A N 1
ATOM 1679 C CA . VAL A 1 203 ? -25.696 -8.445 25.974 1.00 93.44 203 VAL A CA 1
ATOM 1680 C C . VAL A 1 203 ? -26.757 -7.839 26.891 1.00 93.44 203 VAL A C 1
ATOM 1682 O O . VAL A 1 203 ? -27.827 -8.420 27.040 1.00 93.44 203 VAL A O 1
ATOM 1685 N N . ALA A 1 204 ? -26.525 -6.636 27.427 1.00 90.38 204 ALA A N 1
ATOM 1686 C CA . ALA A 1 204 ? -27.466 -5.971 28.335 1.00 90.38 204 ALA A CA 1
ATOM 1687 C C . ALA A 1 204 ? -28.825 -5.640 27.688 1.00 90.38 204 ALA A C 1
ATOM 1689 O O . ALA A 1 204 ? -29.849 -5.608 28.366 1.00 90.38 204 ALA A O 1
ATOM 1690 N N . SER A 1 205 ? -28.843 -5.374 26.379 1.00 89.62 205 SER A N 1
ATOM 1691 C CA . SER A 1 205 ? -30.067 -5.083 25.619 1.00 89.62 205 SER A CA 1
ATOM 1692 C C . SER A 1 205 ? -30.657 -6.294 24.889 1.00 89.62 205 SER A C 1
ATOM 1694 O O . SER A 1 205 ? -31.668 -6.136 24.204 1.00 89.62 205 SER A O 1
ATOM 1696 N N . GLU A 1 206 ? -30.036 -7.474 25.002 1.00 92.88 206 GLU A N 1
ATOM 1697 C CA . GLU A 1 206 ? -30.346 -8.673 24.203 1.00 92.88 206 GLU A CA 1
ATOM 1698 C C . GLU A 1 206 ? -30.444 -8.390 22.686 1.00 92.88 206 GLU A C 1
ATOM 1700 O O . GLU A 1 206 ? -31.292 -8.917 21.958 1.00 92.88 206 GLU A O 1
ATOM 1705 N N . SER A 1 207 ? -29.578 -7.512 22.176 1.00 94.12 207 SER A N 1
ATOM 1706 C CA . SER A 1 207 ? -29.592 -7.108 20.771 1.00 94.12 207 SER A CA 1
ATOM 1707 C C . SER A 1 207 ? -28.876 -8.134 19.890 1.00 94.12 207 SER A C 1
ATOM 1709 O O . SER A 1 207 ? -27.648 -8.118 19.764 1.00 94.12 207 SER A O 1
ATOM 1711 N N . LYS A 1 208 ? -29.648 -8.981 19.191 1.00 95.06 208 LYS A N 1
ATOM 1712 C CA . LYS A 1 208 ? -29.125 -9.935 18.186 1.00 95.06 208 LYS A CA 1
ATOM 1713 C C . LYS A 1 208 ? -28.259 -9.247 17.128 1.00 95.06 208 LYS A C 1
ATOM 1715 O O . LYS A 1 208 ? -27.179 -9.728 16.805 1.00 95.06 208 LYS A O 1
ATOM 1720 N N . LYS A 1 209 ? -28.708 -8.091 16.621 1.00 96.12 209 LYS A N 1
ATOM 1721 C CA . LYS A 1 209 ? -27.972 -7.320 15.605 1.00 96.12 209 LYS A CA 1
ATOM 1722 C C . LYS A 1 209 ? -26.622 -6.835 16.137 1.00 96.12 209 LYS A C 1
ATOM 1724 O O . LYS A 1 209 ? -25.621 -6.985 15.448 1.00 96.12 209 LYS A O 1
ATOM 1729 N N . GLY A 1 210 ? -26.596 -6.290 17.356 1.00 94.94 210 GLY A N 1
ATOM 1730 C CA . GLY A 1 210 ? -25.364 -5.792 17.971 1.00 94.94 210 GLY A CA 1
ATOM 1731 C C . GLY A 1 210 ? -24.338 -6.901 18.211 1.00 94.94 210 GLY A C 1
ATOM 1732 O O . GLY A 1 210 ? -23.166 -6.730 17.890 1.00 94.94 210 GLY A O 1
ATOM 1733 N N . MET A 1 211 ? -24.794 -8.071 18.666 1.00 96.44 211 MET A N 1
ATOM 1734 C CA . MET A 1 211 ? -23.922 -9.227 18.886 1.00 96.44 211 MET A CA 1
ATOM 1735 C C . MET A 1 211 ? -23.380 -9.828 17.578 1.00 96.44 211 MET A C 1
ATOM 1737 O O . MET A 1 211 ? -22.214 -10.202 17.523 1.00 96.44 211 MET A O 1
ATOM 1741 N N . ILE A 1 212 ? -24.175 -9.869 16.499 1.00 96.31 212 ILE A N 1
ATOM 1742 C CA . ILE A 1 212 ? -23.679 -10.292 15.174 1.00 96.31 212 ILE A CA 1
ATOM 1743 C C . ILE A 1 212 ? -22.593 -9.331 14.671 1.00 96.31 212 ILE A C 1
ATOM 1745 O O . ILE A 1 212 ? -21.546 -9.783 14.215 1.00 96.31 212 ILE A O 1
ATOM 1749 N N . VAL A 1 213 ? -22.814 -8.014 14.783 1.00 96.06 213 VAL A N 1
ATOM 1750 C CA . VAL A 1 213 ? -21.813 -7.000 14.401 1.00 96.06 213 VAL A CA 1
ATOM 1751 C C . VAL A 1 213 ? -20.528 -7.169 15.211 1.00 96.06 213 VAL A C 1
ATOM 1753 O O . VAL A 1 213 ? -19.443 -7.136 14.635 1.00 96.06 213 VAL A O 1
ATOM 1756 N N . PHE A 1 214 ? -20.648 -7.400 16.521 1.00 96.00 214 PHE A N 1
ATOM 1757 C CA . PHE A 1 214 ? -19.511 -7.710 17.384 1.00 96.00 214 PHE A CA 1
ATOM 1758 C C . PHE A 1 214 ? -18.733 -8.930 16.877 1.00 96.00 214 PHE A C 1
ATOM 1760 O O . PHE A 1 214 ? -17.540 -8.806 16.622 1.00 96.00 214 PHE A O 1
ATOM 1767 N N . LEU A 1 215 ? -19.400 -10.069 16.658 1.00 95.81 215 LEU A N 1
ATOM 1768 C CA . LEU A 1 215 ? -18.748 -11.311 16.224 1.00 95.81 215 LEU A CA 1
ATOM 1769 C C . LEU A 1 215 ? -17.996 -11.147 14.897 1.00 95.81 215 LEU A C 1
ATOM 1771 O O . LEU A 1 215 ? -16.859 -11.599 14.781 1.00 95.81 215 LEU A O 1
ATOM 1775 N N . VAL A 1 216 ? -18.603 -10.478 13.911 1.00 96.00 216 VAL A N 1
ATOM 1776 C CA . VAL A 1 216 ? -17.972 -10.249 12.600 1.00 96.00 216 VAL A CA 1
ATOM 1777 C C . VAL A 1 216 ? -16.742 -9.350 12.726 1.00 96.00 216 VAL A C 1
ATOM 1779 O O . VAL A 1 216 ? -15.698 -9.663 12.161 1.00 96.00 216 VAL A O 1
ATOM 1782 N N . LEU A 1 217 ? -16.832 -8.249 13.477 1.00 92.62 217 LEU A N 1
ATOM 1783 C CA . LEU A 1 217 ? -15.706 -7.324 13.644 1.00 92.62 217 LEU A CA 1
ATOM 1784 C C . LEU A 1 217 ? -14.594 -7.900 14.534 1.00 92.62 217 LEU A C 1
ATOM 1786 O O . LEU A 1 217 ? -13.424 -7.581 14.327 1.00 92.62 217 LEU A O 1
ATOM 1790 N N . TRP A 1 218 ? -14.926 -8.783 15.478 1.00 95.31 218 TRP A N 1
ATOM 1791 C CA . TRP A 1 218 ? -13.951 -9.423 16.364 1.00 95.31 218 TRP A CA 1
ATOM 1792 C C . TRP A 1 218 ? -12.992 -10.364 15.620 1.00 95.31 218 TRP A C 1
ATOM 1794 O O . TRP A 1 218 ? -11.847 -10.532 16.037 1.00 95.31 218 TRP A O 1
ATOM 1804 N N . PHE A 1 219 ? -13.392 -10.904 14.461 1.00 92.88 219 PHE A N 1
ATOM 1805 C CA . PHE A 1 219 ? -12.473 -11.653 13.596 1.00 92.88 219 PHE A CA 1
ATOM 1806 C C . PHE A 1 219 ? -11.259 -10.820 13.162 1.00 92.88 219 PHE A C 1
ATOM 1808 O O . PHE A 1 219 ? -10.150 -11.349 13.122 1.00 92.88 219 PHE A O 1
ATOM 1815 N N . ALA A 1 220 ? -11.428 -9.519 12.897 1.00 88.81 220 ALA A N 1
ATOM 1816 C CA . ALA A 1 220 ? -10.304 -8.644 12.555 1.00 88.81 220 ALA A CA 1
ATOM 1817 C C . ALA A 1 220 ? -9.310 -8.499 13.724 1.00 88.81 220 ALA A C 1
ATOM 1819 O O . ALA A 1 220 ? -8.100 -8.469 13.502 1.00 88.81 220 ALA A O 1
ATOM 1820 N N . VAL A 1 221 ? -9.814 -8.480 14.965 1.00 90.19 221 VAL A N 1
ATOM 1821 C CA . VAL A 1 221 ? -8.998 -8.440 16.192 1.00 90.19 221 VAL A CA 1
ATOM 1822 C C . VAL A 1 221 ? -8.223 -9.749 16.378 1.00 90.19 221 VAL A C 1
ATOM 1824 O O . VAL A 1 221 ? -7.039 -9.717 16.705 1.00 90.19 221 VAL A O 1
ATOM 1827 N N . ILE A 1 222 ? -8.846 -10.904 16.116 1.00 91.81 222 ILE A N 1
ATOM 1828 C CA . ILE A 1 222 ? -8.157 -12.207 16.158 1.00 91.81 222 ILE A CA 1
ATOM 1829 C C . ILE A 1 222 ? -7.017 -12.252 15.137 1.00 91.81 222 ILE A C 1
ATOM 1831 O O . ILE A 1 222 ? -5.912 -12.670 15.476 1.00 91.81 222 ILE A O 1
ATOM 1835 N N . ILE A 1 223 ? -7.263 -11.797 13.904 1.00 90.56 223 ILE A N 1
ATOM 1836 C CA . ILE A 1 223 ? -6.227 -11.740 12.865 1.00 90.56 223 ILE A CA 1
ATOM 1837 C C . ILE A 1 223 ? -5.067 -10.836 13.308 1.00 90.56 223 ILE A C 1
ATOM 1839 O O . ILE A 1 223 ? -3.912 -11.231 13.163 1.00 90.56 223 ILE A O 1
ATOM 1843 N N . ASP A 1 224 ? -5.348 -9.668 13.896 1.00 87.62 224 ASP A N 1
ATOM 1844 C CA . ASP A 1 224 ? -4.307 -8.772 14.423 1.00 87.62 224 ASP A CA 1
ATOM 1845 C C . ASP A 1 224 ? -3.475 -9.447 15.528 1.00 87.62 224 ASP A C 1
ATOM 1847 O O . ASP A 1 224 ? -2.244 -9.434 15.469 1.00 87.62 224 ASP A O 1
ATOM 1851 N N . PHE A 1 225 ? -4.114 -10.145 16.476 1.00 88.25 225 PHE A N 1
ATOM 1852 C CA . PHE A 1 225 ? -3.396 -10.906 17.505 1.00 88.25 225 PHE A CA 1
ATOM 1853 C C . PHE A 1 225 ? -2.543 -12.043 16.939 1.00 88.25 225 PHE A C 1
ATOM 1855 O O . PHE A 1 225 ? -1.437 -12.266 17.433 1.00 88.25 225 PHE A O 1
ATOM 1862 N N . LEU A 1 226 ? -3.005 -12.741 15.897 1.00 91.12 226 LEU A N 1
ATOM 1863 C CA . LEU A 1 226 ? -2.202 -13.765 15.222 1.00 91.12 226 LEU A CA 1
ATOM 1864 C C . LEU A 1 226 ? -0.961 -13.158 14.561 1.00 91.12 226 LEU A C 1
ATOM 1866 O O . LEU A 1 226 ? 0.131 -13.714 14.693 1.00 91.12 226 LEU A O 1
ATOM 1870 N N . ILE A 1 227 ? -1.100 -12.003 13.904 1.00 88.12 227 ILE A N 1
ATOM 1871 C CA . ILE A 1 227 ? 0.038 -11.298 13.301 1.00 88.12 227 ILE A CA 1
ATOM 1872 C C . ILE A 1 227 ? 1.033 -10.865 14.384 1.00 88.12 227 ILE A C 1
ATOM 1874 O O . ILE A 1 227 ? 2.236 -11.092 14.233 1.00 88.12 227 ILE A O 1
ATOM 1878 N N . ILE A 1 228 ? 0.549 -10.299 15.496 1.00 86.94 228 ILE A N 1
ATOM 1879 C CA . ILE A 1 228 ? 1.393 -9.918 16.638 1.00 86.94 228 ILE A CA 1
ATOM 1880 C C . ILE A 1 228 ? 2.114 -11.139 17.199 1.00 86.94 228 ILE A C 1
ATOM 1882 O O . ILE A 1 228 ? 3.310 -11.047 17.459 1.00 86.94 228 ILE A O 1
ATOM 1886 N N . LEU A 1 229 ? 1.428 -12.272 17.362 1.00 88.00 229 LEU A N 1
ATOM 1887 C CA . LEU A 1 229 ? 2.013 -13.502 17.890 1.00 88.00 229 LEU A CA 1
ATOM 1888 C C . LEU A 1 229 ? 3.138 -14.021 16.986 1.00 88.00 229 LEU A C 1
ATOM 1890 O O . LEU A 1 229 ? 4.233 -14.289 17.476 1.00 88.00 229 LEU A O 1
ATOM 1894 N N . VAL A 1 230 ? 2.904 -14.112 15.673 1.00 89.31 230 VAL A N 1
ATOM 1895 C CA . VAL A 1 230 ? 3.922 -14.570 14.710 1.00 89.31 230 VAL A CA 1
ATOM 1896 C C . VAL A 1 230 ? 5.112 -13.610 14.668 1.00 89.31 230 VAL A C 1
ATOM 1898 O O . VAL A 1 230 ? 6.258 -14.051 14.773 1.00 89.31 230 VAL A O 1
ATOM 1901 N N . GLY A 1 231 ? 4.854 -12.303 14.565 1.00 83.50 231 GLY A N 1
ATOM 1902 C CA . GLY A 1 231 ? 5.912 -11.289 14.543 1.00 83.50 231 GLY A CA 1
ATOM 1903 C C . GLY A 1 231 ? 6.724 -11.272 15.838 1.00 83.50 231 GLY A C 1
ATOM 1904 O O . GLY A 1 231 ? 7.946 -11.148 15.812 1.00 83.50 231 GLY A O 1
ATOM 1905 N N . SER A 1 232 ? 6.051 -11.481 16.966 1.00 83.56 232 SER A N 1
ATOM 1906 C CA . SER A 1 232 ? 6.663 -11.628 18.281 1.00 83.56 232 SER A CA 1
ATOM 1907 C C . SER A 1 232 ? 7.589 -12.844 18.327 1.00 83.56 232 SER A C 1
ATOM 1909 O O . SER A 1 232 ? 8.761 -12.685 18.642 1.00 83.56 232 SER A O 1
ATOM 1911 N N . ILE A 1 233 ? 7.133 -14.032 17.912 1.00 85.69 233 ILE A N 1
ATOM 1912 C CA . ILE A 1 233 ? 7.972 -15.247 17.866 1.00 85.69 233 ILE A CA 1
ATOM 1913 C C . ILE A 1 233 ? 9.238 -15.021 17.021 1.00 85.69 233 ILE A C 1
ATOM 1915 O O . ILE A 1 233 ? 10.340 -15.352 17.459 1.00 85.69 233 ILE A O 1
ATOM 1919 N N . GLN A 1 234 ? 9.100 -14.422 15.833 1.00 83.00 234 GLN A N 1
ATOM 1920 C CA . GLN A 1 234 ? 10.233 -14.152 14.940 1.00 83.00 234 GLN A CA 1
ATOM 1921 C C . GLN A 1 234 ? 11.240 -13.169 15.549 1.00 83.00 234 GLN A C 1
ATOM 1923 O O . GLN A 1 234 ? 12.446 -13.403 15.486 1.00 83.00 234 GLN A O 1
ATOM 1928 N N . PHE A 1 235 ? 10.751 -12.090 16.161 1.00 76.06 235 PHE A N 1
ATOM 1929 C CA . PHE A 1 235 ? 11.586 -11.096 16.831 1.00 76.06 235 PHE A CA 1
ATOM 1930 C C . PHE A 1 235 ? 12.274 -11.672 18.081 1.00 76.06 235 PHE A C 1
ATOM 1932 O O . PHE A 1 235 ? 13.431 -11.361 18.364 1.00 76.06 235 PHE A O 1
ATOM 1939 N N . PHE A 1 236 ? 11.597 -12.558 18.815 1.00 77.50 236 PHE A N 1
ATOM 1940 C CA . PHE A 1 236 ? 12.098 -13.106 20.078 1.00 77.50 236 PHE A CA 1
ATOM 1941 C C . PHE A 1 236 ? 13.180 -14.164 19.914 1.00 77.50 236 PHE A C 1
ATOM 1943 O O . PHE A 1 236 ? 14.030 -14.278 20.799 1.00 77.50 236 PHE A O 1
ATOM 1950 N N . ASN A 1 237 ? 13.243 -14.838 18.763 1.00 75.62 237 ASN A N 1
ATOM 1951 C CA . ASN A 1 237 ? 14.379 -15.698 18.425 1.00 75.62 237 ASN A CA 1
ATOM 1952 C C . ASN A 1 237 ? 15.728 -14.942 18.434 1.00 75.62 237 ASN A C 1
ATOM 1954 O O . ASN A 1 237 ? 16.773 -15.586 18.424 1.00 75.62 237 ASN A O 1
ATOM 1958 N N . GLN A 1 238 ? 15.730 -13.600 18.484 1.00 76.06 238 GLN A N 1
ATOM 1959 C CA . GLN A 1 238 ? 16.944 -12.779 18.494 1.00 76.06 238 GLN A CA 1
ATOM 1960 C C . GLN A 1 238 ? 17.328 -12.156 19.859 1.00 76.06 238 GLN A C 1
ATOM 1962 O O . GLN A 1 238 ? 18.445 -11.656 19.964 1.00 76.06 238 GLN A O 1
ATOM 1967 N N . LEU A 1 239 ? 16.473 -12.152 20.903 1.00 62.59 239 LEU A N 1
ATOM 1968 C CA . LEU A 1 239 ? 16.645 -11.239 22.067 1.00 62.59 239 LEU A CA 1
ATOM 1969 C C . LEU A 1 239 ? 16.657 -11.854 23.495 1.00 62.59 239 LEU A C 1
ATOM 1971 O O . LEU A 1 239 ? 16.764 -11.107 24.469 1.00 62.59 239 LEU A O 1
ATOM 1975 N N . GLY A 1 240 ? 16.627 -13.183 23.670 1.00 72.81 240 GLY A N 1
ATOM 1976 C CA . GLY A 1 240 ? 16.905 -13.853 24.965 1.00 72.81 240 GLY A CA 1
ATOM 1977 C C . GLY A 1 240 ? 15.726 -14.014 25.958 1.00 72.81 240 GLY A C 1
ATOM 1978 O O . GLY A 1 240 ? 14.562 -13.876 25.598 1.00 72.81 240 GLY A O 1
ATOM 1979 N N . ASN A 1 241 ? 16.020 -14.342 27.233 1.00 71.38 241 ASN A N 1
ATOM 1980 C CA . ASN A 1 241 ? 15.077 -14.987 28.183 1.00 71.38 241 ASN A CA 1
ATOM 1981 C C . ASN A 1 241 ? 13.982 -14.106 28.833 1.00 71.38 241 ASN A C 1
ATOM 1983 O O . ASN A 1 241 ? 12.937 -14.636 29.204 1.00 71.38 241 ASN A O 1
ATOM 1987 N N . VAL A 1 242 ? 14.163 -12.785 28.980 1.00 65.31 242 VAL A N 1
ATOM 1988 C CA . VAL A 1 242 ? 13.166 -11.889 29.636 1.00 65.31 242 VAL A CA 1
ATOM 1989 C C . VAL A 1 242 ? 11.836 -11.833 28.857 1.00 65.31 242 VAL A C 1
ATOM 1991 O O . VAL A 1 242 ? 10.785 -11.481 29.391 1.00 65.31 242 VAL A O 1
ATOM 1994 N N . TRP A 1 243 ? 11.854 -12.259 27.597 1.00 67.00 243 TRP A N 1
ATOM 1995 C CA . TRP A 1 243 ? 10.751 -12.134 26.649 1.00 67.00 243 TRP A CA 1
ATOM 1996 C C . TRP A 1 243 ? 9.716 -13.265 26.713 1.00 67.00 243 TRP A C 1
ATOM 1998 O O . TRP A 1 243 ? 8.607 -13.098 26.204 1.00 67.00 243 TRP A O 1
ATOM 2008 N N . ILE A 1 244 ? 10.016 -14.375 27.401 1.00 78.62 244 ILE A N 1
ATOM 2009 C CA . ILE A 1 244 ? 9.075 -15.496 27.597 1.00 78.62 244 ILE A CA 1
ATOM 2010 C C . ILE A 1 244 ? 7.805 -15.021 28.319 1.00 78.62 244 ILE A C 1
ATOM 2012 O O . ILE A 1 244 ? 6.696 -15.432 27.976 1.00 78.62 244 ILE A O 1
ATOM 2016 N N . PHE A 1 245 ? 7.947 -14.098 29.274 1.00 77.94 245 PHE A N 1
ATOM 2017 C CA . PHE A 1 245 ? 6.815 -13.505 29.984 1.00 77.94 245 PHE A CA 1
ATOM 2018 C C . PHE A 1 245 ? 5.868 -12.748 29.037 1.00 77.94 245 PHE A C 1
ATOM 2020 O O . PHE A 1 245 ? 4.654 -12.943 29.082 1.00 77.94 245 PHE A O 1
ATOM 2027 N N . LEU A 1 246 ? 6.415 -11.938 28.125 1.00 74.56 246 LEU A N 1
ATOM 2028 C CA . LEU A 1 246 ? 5.618 -11.138 27.192 1.00 74.56 246 LEU A CA 1
ATOM 2029 C C . LEU A 1 246 ? 4.947 -12.011 26.121 1.00 74.56 246 LEU A C 1
ATOM 2031 O O . LEU A 1 246 ? 3.776 -11.804 25.807 1.00 74.56 246 LEU A O 1
ATOM 2035 N N . LEU A 1 247 ? 5.641 -13.045 25.633 1.00 86.25 247 LEU A N 1
ATOM 2036 C CA . LEU A 1 247 ? 5.047 -14.059 24.759 1.00 86.25 247 LEU A CA 1
ATOM 2037 C C . LEU A 1 247 ? 3.880 -14.789 25.447 1.00 86.25 247 LEU A C 1
ATOM 2039 O O . LEU A 1 247 ? 2.841 -15.009 24.827 1.00 86.25 247 LEU A O 1
ATOM 2043 N N . THR A 1 248 ? 4.022 -15.107 26.736 1.00 86.50 248 THR A N 1
ATOM 2044 C CA . THR A 1 248 ? 2.971 -15.771 27.525 1.00 86.50 248 THR A CA 1
ATOM 2045 C C . THR A 1 248 ? 1.717 -14.900 27.620 1.00 86.50 248 THR A C 1
ATOM 2047 O O . THR A 1 248 ? 0.613 -15.396 27.402 1.00 86.50 248 THR A O 1
ATOM 2050 N N . ILE A 1 249 ? 1.872 -13.591 27.855 1.00 85.75 249 ILE A N 1
ATOM 2051 C CA . ILE A 1 249 ? 0.749 -12.638 27.855 1.00 85.75 249 ILE A CA 1
ATOM 2052 C C . ILE A 1 249 ? 0.037 -12.628 26.497 1.00 85.75 249 ILE A C 1
ATOM 2054 O O . ILE A 1 249 ? -1.189 -12.701 26.455 1.00 85.75 249 ILE A O 1
ATOM 2058 N N . ILE A 1 250 ? 0.779 -12.587 25.385 1.00 87.25 250 ILE A N 1
ATOM 2059 C CA . ILE A 1 250 ? 0.184 -12.572 24.036 1.00 87.25 250 ILE A CA 1
ATOM 2060 C C . ILE A 1 250 ? -0.597 -13.865 23.763 1.00 87.25 250 ILE A C 1
ATOM 2062 O O . ILE A 1 250 ? -1.704 -13.807 23.225 1.00 87.25 250 ILE A O 1
ATOM 2066 N N . ILE A 1 251 ? -0.067 -15.023 24.167 1.00 89.56 251 ILE A N 1
ATOM 2067 C CA . ILE A 1 251 ? -0.767 -16.310 24.031 1.00 89.56 251 ILE A CA 1
ATOM 2068 C C . ILE A 1 251 ? -2.077 -16.299 24.831 1.00 89.56 251 ILE A C 1
ATOM 2070 O O . ILE A 1 251 ? -3.119 -16.679 24.297 1.00 89.56 251 ILE A O 1
ATOM 2074 N N . VAL A 1 252 ? -2.053 -15.816 26.077 1.00 90.19 252 VAL A N 1
ATOM 2075 C CA . VAL A 1 252 ? -3.252 -15.722 26.928 1.00 90.19 252 VAL A CA 1
ATOM 2076 C C . VAL A 1 252 ? -4.287 -14.756 26.341 1.00 90.19 252 VAL A C 1
ATOM 2078 O O . VAL A 1 252 ? -5.476 -15.082 26.318 1.00 90.19 252 VAL A O 1
ATOM 2081 N N . LEU A 1 253 ? -3.864 -13.600 25.822 1.00 87.19 253 LEU A N 1
ATOM 2082 C CA . LEU A 1 253 ? -4.756 -12.642 25.157 1.00 87.19 253 LEU A CA 1
ATOM 2083 C C . LEU A 1 253 ? -5.401 -13.249 23.905 1.00 87.19 253 LEU A C 1
ATOM 2085 O O . LEU A 1 253 ? -6.615 -13.144 23.724 1.00 87.19 253 LEU A O 1
ATOM 2089 N N . SER A 1 254 ? -4.613 -13.945 23.084 1.00 89.56 254 SER A N 1
ATOM 2090 C CA . SER A 1 254 ? -5.105 -14.637 21.890 1.00 89.56 254 SER A CA 1
ATOM 2091 C C . SER A 1 254 ? -6.122 -15.729 22.250 1.00 89.56 254 SER A C 1
ATOM 2093 O O . SER A 1 254 ? -7.225 -15.759 21.699 1.00 89.56 254 SER A O 1
ATOM 2095 N N . ALA A 1 255 ? -5.818 -16.566 23.249 1.00 91.31 255 ALA A N 1
ATOM 2096 C CA . ALA A 1 255 ? -6.732 -17.603 23.728 1.00 91.31 255 ALA A CA 1
ATOM 2097 C C . ALA A 1 255 ? -8.041 -17.011 24.283 1.00 91.31 255 ALA A C 1
ATOM 2099 O O . ALA A 1 255 ? -9.130 -17.474 23.941 1.00 91.31 255 ALA A O 1
ATOM 2100 N N . THR A 1 256 ? -7.952 -15.942 25.079 1.00 88.38 256 THR A N 1
ATOM 2101 C CA . THR A 1 256 ? -9.125 -15.238 25.626 1.00 88.38 256 THR A CA 1
ATOM 2102 C C . THR A 1 256 ? -9.985 -14.635 24.513 1.00 88.38 256 THR A C 1
ATOM 2104 O O . THR A 1 256 ? -11.213 -14.705 24.570 1.00 88.38 256 THR A O 1
ATOM 2107 N N . SER A 1 257 ? -9.358 -14.109 23.459 1.00 92.19 257 SER A N 1
ATOM 2108 C CA . SER A 1 257 ? -10.058 -13.571 22.290 1.00 92.19 257 SER A CA 1
ATOM 2109 C C . SER A 1 257 ? -10.888 -14.636 21.562 1.00 92.19 257 SER A C 1
ATOM 2111 O O . SER A 1 257 ? -12.040 -14.382 21.204 1.00 92.19 257 SER A O 1
ATOM 2113 N N . VAL A 1 258 ? -10.357 -15.854 21.406 1.00 93.88 258 VAL A N 1
ATOM 2114 C CA . VAL A 1 258 ? -11.102 -16.982 20.818 1.00 93.88 258 VAL A CA 1
ATOM 2115 C C . VAL A 1 258 ? -12.260 -17.413 21.725 1.00 93.88 258 VAL A C 1
ATOM 2117 O O . VAL A 1 258 ? -13.374 -17.629 21.242 1.00 93.88 258 VAL A O 1
ATOM 2120 N N . LEU A 1 259 ? -12.036 -17.485 23.041 1.00 94.06 259 LEU A N 1
ATOM 2121 C CA . LEU A 1 259 ? -13.087 -17.821 24.008 1.00 94.06 259 LEU A CA 1
ATOM 2122 C C . LEU A 1 259 ? -14.244 -16.811 23.988 1.00 94.06 259 LEU A C 1
ATOM 2124 O O . LEU A 1 259 ? -15.404 -17.217 24.075 1.00 94.06 259 LEU A O 1
ATOM 2128 N N . LEU A 1 260 ? -13.957 -15.517 23.808 1.00 93.50 260 LEU A N 1
ATOM 2129 C CA . LEU A 1 260 ? -14.983 -14.477 23.676 1.00 93.50 260 LEU A CA 1
ATOM 2130 C C . LEU A 1 260 ? -15.891 -14.694 22.460 1.00 93.50 260 LEU A C 1
ATOM 2132 O O . LEU A 1 260 ? -17.098 -14.470 22.563 1.00 93.50 260 LEU A O 1
ATOM 2136 N N . VAL A 1 261 ? -15.359 -15.184 21.335 1.00 95.69 261 VAL A N 1
ATOM 2137 C CA . VAL A 1 261 ? -16.177 -15.540 20.161 1.00 95.69 261 VAL A CA 1
ATOM 2138 C C . VAL A 1 261 ? -17.107 -16.702 20.483 1.00 95.69 261 VAL A C 1
ATOM 2140 O O . VAL A 1 261 ? -18.307 -16.620 20.213 1.00 95.69 261 VAL A O 1
ATOM 2143 N N . VAL A 1 262 ? -16.582 -17.765 21.100 1.00 96.44 262 VAL A N 1
ATOM 2144 C CA . VAL A 1 262 ? -17.384 -18.934 21.495 1.00 96.44 262 VAL A CA 1
ATOM 2145 C C . VAL A 1 262 ? -18.498 -18.517 22.457 1.00 96.44 262 VAL A C 1
ATOM 2147 O O . VAL A 1 262 ? -19.665 -18.851 22.236 1.00 96.44 262 VAL A O 1
ATOM 2150 N N . TYR A 1 263 ? -18.168 -17.725 23.479 1.00 95.12 263 TYR A N 1
ATOM 2151 C CA . TYR A 1 263 ? -19.148 -17.203 24.429 1.00 95.12 263 TYR A CA 1
ATOM 2152 C C . TYR A 1 263 ? -20.183 -16.303 23.742 1.00 95.12 263 TYR A C 1
ATOM 2154 O O . TYR A 1 263 ? -21.382 -16.440 23.983 1.00 95.12 263 TYR A O 1
ATOM 2162 N N . GLY A 1 264 ? -19.744 -15.443 22.820 1.00 94.56 264 GLY A N 1
ATOM 2163 C CA . GLY A 1 264 ? -20.625 -14.599 22.018 1.00 94.56 264 GLY A CA 1
ATOM 2164 C C . GLY A 1 264 ? -21.640 -15.405 21.201 1.00 94.56 264 GLY A C 1
ATOM 2165 O O . GLY A 1 264 ? -22.818 -15.047 21.169 1.00 94.56 264 GLY A O 1
ATOM 2166 N N . ILE A 1 265 ? -21.227 -16.531 20.608 1.00 96.62 265 ILE A N 1
ATOM 2167 C CA . ILE A 1 265 ? -22.124 -17.446 19.878 1.00 96.62 265 ILE A CA 1
ATOM 2168 C C . ILE A 1 265 ? -23.144 -18.091 20.827 1.00 96.62 265 ILE A C 1
ATOM 2170 O O . ILE A 1 265 ? -24.333 -18.138 20.504 1.00 96.62 265 ILE A O 1
ATOM 2174 N N . ILE A 1 266 ? -22.711 -18.569 21.998 1.00 95.12 266 ILE A N 1
ATOM 2175 C CA . ILE A 1 266 ? -23.605 -19.180 22.997 1.00 95.12 266 ILE A CA 1
ATOM 2176 C C . ILE A 1 266 ? -24.653 -18.165 23.466 1.00 95.12 266 ILE A C 1
ATOM 2178 O O . ILE A 1 266 ? -25.852 -18.448 23.450 1.00 95.12 266 ILE A O 1
ATOM 2182 N N . VAL A 1 267 ? -24.214 -16.960 23.826 1.00 93.69 267 VAL A N 1
ATOM 2183 C CA . VAL A 1 267 ? -25.100 -15.878 24.264 1.00 93.69 267 VAL A CA 1
ATOM 2184 C C . VAL A 1 267 ? -26.078 -15.485 23.154 1.00 93.69 267 VAL A C 1
ATOM 2186 O O . VAL A 1 267 ? -27.269 -15.338 23.421 1.00 93.69 267 VAL A O 1
ATOM 2189 N N . LEU A 1 268 ? -25.618 -15.402 21.900 1.00 94.81 268 LEU A N 1
ATOM 2190 C CA . LEU A 1 268 ? -26.480 -15.109 20.753 1.00 94.81 268 LEU A CA 1
ATOM 2191 C C . LEU A 1 268 ? -27.588 -16.159 20.569 1.00 94.81 268 LEU A C 1
ATOM 2193 O O . LEU A 1 268 ? -28.721 -15.793 20.245 1.00 94.81 268 LEU A O 1
ATOM 2197 N N . ARG A 1 269 ? -27.287 -17.448 20.789 1.00 95.19 269 ARG A N 1
ATOM 2198 C CA . ARG A 1 269 ? -28.282 -18.537 20.728 1.00 95.19 269 ARG A CA 1
ATOM 2199 C C . ARG A 1 269 ? -29.303 -18.461 21.863 1.00 95.19 269 ARG A C 1
ATOM 2201 O O . ARG A 1 269 ? -30.458 -18.812 21.645 1.00 95.19 269 ARG A O 1
ATOM 2208 N N . ASN A 1 270 ? -28.894 -17.966 23.029 1.00 92.56 270 ASN A N 1
ATOM 2209 C CA . ASN A 1 270 ? -29.745 -17.847 24.215 1.00 92.56 270 ASN A CA 1
ATOM 2210 C C . ASN A 1 270 ? -30.545 -16.532 24.282 1.00 92.56 270 ASN A C 1
ATOM 2212 O O . ASN A 1 270 ? -31.336 -16.334 25.206 1.00 92.56 270 ASN A O 1
ATOM 2216 N N . PHE A 1 271 ? -30.371 -15.617 23.323 1.00 90.88 271 PHE A N 1
ATOM 2217 C CA . PHE A 1 271 ? -31.160 -14.387 23.270 1.00 90.88 271 PHE A CA 1
ATOM 2218 C C . PHE A 1 271 ? -32.646 -14.664 23.013 1.00 90.88 271 PHE A C 1
ATOM 2220 O O . PHE A 1 271 ? -33.021 -15.242 21.987 1.00 90.88 271 PHE A O 1
ATOM 2227 N N . GLY A 1 272 ? -33.490 -14.147 23.912 1.00 86.31 272 GLY A N 1
ATOM 2228 C CA . GLY A 1 272 ? -34.937 -14.368 23.934 1.00 86.31 272 GLY A CA 1
ATOM 2229 C C . GLY A 1 272 ? -35.398 -15.484 24.877 1.00 86.31 272 GLY A C 1
ATOM 2230 O O . GLY A 1 272 ? -36.601 -15.640 25.050 1.00 86.31 272 GLY A O 1
ATOM 2231 N N . SER A 1 273 ? -34.481 -16.218 25.515 1.00 83.12 273 SER A N 1
ATOM 2232 C CA . SER A 1 273 ? -34.809 -17.409 26.316 1.00 83.12 273 SER A CA 1
ATOM 2233 C C . SER A 1 273 ? -35.068 -17.145 27.812 1.00 83.12 273 SER A C 1
ATOM 2235 O O . SER A 1 273 ? -35.098 -18.098 28.583 1.00 83.12 273 SER A O 1
ATOM 2237 N N . GLY A 1 274 ? -35.256 -15.889 28.252 1.00 69.19 274 GLY A N 1
ATOM 2238 C CA . GLY A 1 274 ? -35.838 -15.615 29.584 1.00 69.19 274 GLY A CA 1
ATOM 2239 C C . GLY A 1 274 ? -35.257 -14.460 30.413 1.00 69.19 274 GLY A C 1
ATOM 2240 O O . GLY A 1 274 ? -35.896 -14.035 31.374 1.00 69.19 274 GLY A O 1
ATOM 2241 N N . LEU A 1 275 ? -34.097 -13.886 30.074 1.00 71.06 275 LEU A N 1
ATOM 2242 C CA . LEU A 1 275 ? -33.507 -12.809 30.890 1.00 71.06 275 LEU A CA 1
ATOM 2243 C C . LEU A 1 275 ? -34.358 -11.520 30.853 1.00 71.06 275 LEU A C 1
ATOM 2245 O O . LEU A 1 275 ? -34.617 -10.909 31.895 1.00 71.06 275 LEU A O 1
ATOM 2249 N N . LYS A 1 276 ? -34.885 -11.151 29.683 1.00 73.31 276 LYS A N 1
ATOM 2250 C CA . LYS A 1 276 ? -35.824 -10.030 29.532 1.00 73.31 276 LYS A CA 1
ATOM 2251 C C . LYS A 1 276 ? -37.106 -10.200 30.346 1.00 73.31 276 LYS A C 1
ATOM 2253 O O . LYS A 1 276 ? -37.590 -9.225 30.920 1.00 73.31 276 LYS A O 1
ATOM 2258 N N . GLU A 1 277 ? -37.630 -11.419 30.419 1.00 82.00 277 GLU A N 1
ATOM 2259 C CA . GLU A 1 277 ? -38.838 -11.725 31.185 1.00 82.00 277 GLU A CA 1
ATOM 2260 C C . GLU A 1 277 ? -38.583 -11.558 32.688 1.00 82.00 277 GLU A C 1
ATOM 2262 O O . GLU A 1 277 ? -39.359 -10.894 33.374 1.00 82.00 277 GLU A O 1
ATOM 2267 N N . LEU A 1 278 ? -37.436 -12.032 33.191 1.00 83.12 278 LEU A N 1
ATOM 2268 C CA . LEU A 1 278 ? -37.034 -11.834 34.589 1.00 83.12 278 LEU A CA 1
ATOM 2269 C C . LEU A 1 278 ? -36.835 -10.351 34.940 1.00 83.12 278 LEU A C 1
ATOM 2271 O O . LEU A 1 278 ? -37.282 -9.901 36.000 1.00 83.12 278 LEU A O 1
ATOM 2275 N N . LEU A 1 279 ? -36.220 -9.563 34.051 1.00 82.50 279 LEU A N 1
ATOM 2276 C CA . LEU A 1 279 ? -36.049 -8.118 34.252 1.00 82.50 279 LEU A CA 1
ATOM 2277 C C . LEU A 1 279 ? -37.387 -7.367 34.240 1.00 82.50 279 LEU A C 1
ATOM 2279 O O . LEU A 1 279 ? -37.605 -6.489 35.080 1.00 82.50 279 LEU A O 1
ATOM 2283 N N . GLN A 1 280 ? -38.296 -7.719 33.327 1.00 86.88 280 GLN A N 1
ATOM 2284 C CA . GLN A 1 280 ? -39.644 -7.146 33.290 1.00 86.88 280 GLN A CA 1
ATOM 2285 C C . GLN A 1 280 ? -40.440 -7.512 34.544 1.00 86.88 280 GLN A C 1
ATOM 2287 O O . GLN A 1 280 ? -41.047 -6.628 35.150 1.00 86.88 280 GLN A O 1
ATOM 2292 N N . ARG A 1 281 ? -40.369 -8.771 34.992 1.00 89.88 281 ARG A N 1
ATOM 2293 C CA . ARG A 1 281 ? -41.038 -9.240 36.212 1.00 89.88 281 ARG A CA 1
ATOM 2294 C C . ARG A 1 281 ? -40.519 -8.520 37.459 1.00 89.88 281 ARG A C 1
ATOM 2296 O O . ARG A 1 281 ? -41.316 -8.095 38.291 1.00 89.88 281 ARG A O 1
ATOM 2303 N N . ARG A 1 282 ? -39.202 -8.297 37.562 1.00 88.56 282 ARG A N 1
ATOM 2304 C CA . ARG A 1 282 ? -38.594 -7.523 38.661 1.00 88.56 282 ARG A CA 1
ATOM 2305 C C . ARG A 1 282 ? -39.029 -6.057 38.649 1.00 88.56 282 ARG A C 1
ATOM 2307 O O . ARG A 1 282 ? -39.336 -5.507 39.703 1.00 88.56 282 ARG A O 1
ATOM 2314 N N . LYS A 1 283 ? -39.081 -5.421 37.474 1.00 90.88 283 LYS A N 1
ATOM 2315 C CA . LYS A 1 283 ? -39.530 -4.025 37.342 1.00 90.88 283 LYS A CA 1
ATOM 2316 C C . LYS A 1 283 ? -41.021 -3.873 37.665 1.00 90.88 283 LYS A C 1
ATOM 2318 O O . LYS A 1 283 ? -41.397 -2.901 38.311 1.00 90.88 283 LYS A O 1
ATOM 2323 N N . ALA A 1 284 ? -41.846 -4.845 37.274 1.00 90.50 284 ALA A N 1
ATOM 2324 C CA . ALA A 1 284 ? -43.259 -4.895 37.639 1.00 90.50 284 ALA A CA 1
ATOM 2325 C C . ALA A 1 284 ? -43.454 -5.029 39.160 1.00 90.50 284 ALA A C 1
ATOM 2327 O O . ALA A 1 284 ? -44.215 -4.252 39.730 1.00 90.50 284 ALA A O 1
ATOM 2328 N N . MET A 1 285 ? -42.707 -5.926 39.822 1.00 87.44 285 MET A N 1
ATOM 2329 C CA . MET A 1 285 ? -42.742 -6.074 41.287 1.00 87.44 285 MET A CA 1
ATOM 2330 C C . MET A 1 285 ? -42.299 -4.803 42.029 1.00 87.44 285 MET A C 1
ATOM 2332 O O . MET A 1 285 ? -42.920 -4.414 43.011 1.00 87.44 285 MET A O 1
ATOM 2336 N N . LEU A 1 286 ? -41.252 -4.115 41.563 1.00 87.31 286 LEU A N 1
ATOM 2337 C CA . LEU A 1 286 ? -40.813 -2.857 42.185 1.00 87.31 286 LEU A CA 1
ATOM 2338 C C . LEU A 1 286 ? -41.864 -1.744 42.055 1.00 87.31 286 LEU A C 1
ATOM 2340 O O . LEU A 1 286 ? -42.066 -0.976 42.993 1.00 87.31 286 LEU A O 1
ATOM 2344 N N . ASN A 1 287 ? -42.558 -1.673 40.918 1.00 87.38 287 ASN A N 1
ATOM 2345 C CA . ASN A 1 287 ? -43.604 -0.675 40.700 1.00 87.38 287 ASN A CA 1
ATOM 2346 C C . ASN A 1 287 ? -44.865 -0.941 41.544 1.00 87.38 287 ASN A C 1
ATOM 2348 O O . ASN A 1 287 ? -45.487 0.019 41.999 1.00 87.38 287 ASN A O 1
ATOM 2352 N N . SER A 1 288 ? -45.233 -2.209 41.782 1.00 85.25 288 SER A N 1
ATOM 2353 C CA . SER A 1 288 ? -46.368 -2.546 42.657 1.00 85.25 288 SER A CA 1
ATOM 2354 C C . SER A 1 288 ? -46.060 -2.272 44.131 1.00 85.25 288 SER A C 1
ATOM 2356 O O . SER A 1 288 ? -46.912 -1.770 44.850 1.00 85.25 288 SER A O 1
ATOM 2358 N N . VAL A 1 289 ? -44.823 -2.513 44.579 1.00 81.56 289 VAL A N 1
ATOM 2359 C CA . VAL A 1 289 ? -44.408 -2.204 45.962 1.00 81.56 289 VAL A CA 1
ATOM 2360 C C . VAL A 1 289 ? -44.341 -0.689 46.211 1.00 81.56 289 VAL A C 1
ATOM 2362 O O . VAL A 1 289 ? -44.647 -0.229 47.306 1.00 81.56 289 VAL A O 1
ATOM 2365 N N . GLY A 1 290 ? -43.994 0.107 45.195 1.00 65.31 290 GLY A N 1
ATOM 2366 C CA . GLY A 1 290 ? -43.917 1.568 45.309 1.00 65.31 290 GLY A CA 1
ATOM 2367 C C . GLY A 1 290 ? -45.261 2.308 45.322 1.00 65.31 290 GLY A C 1
ATOM 2368 O O . GLY A 1 290 ? -45.266 3.513 45.554 1.00 65.31 290 GLY A O 1
ATOM 2369 N N . THR A 1 291 ? -46.388 1.635 45.062 1.00 58.78 291 THR A N 1
ATOM 2370 C CA . THR A 1 291 ? -47.709 2.286 44.958 1.00 58.78 291 THR A CA 1
ATOM 2371 C C . THR A 1 291 ? -48.636 2.047 46.151 1.00 58.78 291 THR A C 1
ATOM 2373 O O . THR A 1 291 ? -49.649 2.735 46.246 1.00 58.78 291 THR A O 1
ATOM 2376 N N . GLU A 1 292 ? -48.287 1.165 47.095 1.00 54.81 292 GLU A N 1
ATOM 2377 C CA . GLU A 1 292 ? -49.214 0.760 48.168 1.00 54.81 292 GLU A CA 1
ATOM 2378 C C . GLU A 1 292 ? -48.811 1.187 49.593 1.00 54.81 292 GLU A C 1
ATOM 2380 O O . GLU A 1 292 ? -49.603 1.042 50.518 1.00 54.81 292 GLU A O 1
ATOM 2385 N N . TYR A 1 293 ? -47.643 1.811 49.796 1.00 48.88 293 TYR A N 1
ATOM 2386 C CA . TYR A 1 293 ? -47.265 2.349 51.110 1.00 48.88 293 TYR A CA 1
ATOM 2387 C C . TYR A 1 293 ? -46.790 3.800 51.026 1.00 48.88 293 TYR A C 1
ATOM 2389 O O . TYR A 1 293 ? -45.680 4.093 50.580 1.00 48.88 293 TYR A O 1
ATOM 2397 N N . GLY A 1 294 ? -47.619 4.717 51.538 1.00 55.28 294 GLY A N 1
ATOM 2398 C CA . GLY A 1 294 ? -47.128 5.985 52.070 1.00 55.28 294 GLY A CA 1
ATOM 2399 C C . GLY A 1 294 ? -46.039 5.677 53.097 1.00 55.28 294 GLY A C 1
ATOM 2400 O O . GLY A 1 294 ? -46.272 4.919 54.031 1.00 55.28 294 GLY A O 1
ATOM 2401 N N . THR A 1 295 ? -44.839 6.196 52.864 1.00 46.22 295 THR A N 1
ATOM 2402 C CA . THR A 1 295 ? -43.595 5.857 53.565 1.00 46.22 295 THR A CA 1
ATOM 2403 C C . THR A 1 295 ? -43.720 5.866 55.095 1.00 46.22 295 THR A C 1
ATOM 2405 O O . THR A 1 295 ? -43.783 6.953 55.675 1.00 46.22 295 THR A O 1
ATOM 2408 N N . PRO A 1 296 ? -43.610 4.718 55.789 1.00 52.41 296 PRO A N 1
ATOM 2409 C CA . PRO A 1 296 ? -42.973 4.690 57.091 1.00 52.41 296 PRO A CA 1
ATOM 2410 C C . PRO A 1 296 ? -41.462 4.577 56.855 1.00 52.41 296 PRO A C 1
ATOM 2412 O O . PRO A 1 296 ? -40.984 3.661 56.186 1.00 52.41 296 PRO A O 1
ATOM 2415 N N . SER A 1 297 ? -40.688 5.527 57.371 1.00 52.84 297 SER A N 1
ATOM 2416 C CA . SER A 1 297 ? -39.227 5.453 57.371 1.00 52.84 297 SER A CA 1
ATOM 2417 C C . SER A 1 297 ? -38.773 4.278 58.244 1.00 52.84 297 SER A C 1
ATOM 2419 O O . SER A 1 297 ? -38.634 4.424 59.458 1.00 52.84 297 SER A O 1
ATOM 2421 N N . ILE A 1 298 ? -38.569 3.107 57.642 1.00 59.19 298 ILE A N 1
ATOM 2422 C CA . ILE A 1 298 ? -37.950 1.967 58.321 1.00 59.19 298 ILE A CA 1
ATOM 2423 C C . ILE A 1 298 ? -36.430 2.157 58.228 1.00 59.19 298 ILE A C 1
ATOM 2425 O O . ILE A 1 298 ? -35.899 2.281 57.120 1.00 59.19 298 ILE A O 1
ATOM 2429 N N . PRO A 1 299 ? -35.721 2.239 59.363 1.00 56.88 299 PRO A N 1
ATOM 2430 C CA . PRO A 1 299 ? -34.293 2.500 59.367 1.00 56.88 299 PRO A CA 1
ATOM 2431 C C . PRO A 1 299 ? -33.512 1.293 58.810 1.00 56.88 299 PRO A C 1
ATOM 2433 O O . PRO A 1 299 ? -33.889 0.131 58.975 1.00 56.88 299 PRO A O 1
ATOM 2436 N N . LEU A 1 300 ? -32.427 1.599 58.089 1.00 55.22 300 LEU A N 1
ATOM 2437 C CA . LEU A 1 300 ? -31.661 0.694 57.211 1.00 55.22 300 LEU A CA 1
ATOM 2438 C C . LEU A 1 300 ? -31.058 -0.536 57.925 1.00 55.22 300 LEU A C 1
ATOM 2440 O O . LEU A 1 300 ? -30.635 -1.495 57.286 1.00 55.22 300 LEU A O 1
ATOM 2444 N N . ASN A 1 301 ? -31.024 -0.510 59.251 1.00 64.69 301 ASN A N 1
ATOM 2445 C CA . ASN A 1 301 ? -30.529 -1.564 60.126 1.00 64.69 301 ASN A CA 1
ATOM 2446 C C . ASN A 1 301 ? -31.459 -2.789 60.209 1.00 64.69 301 ASN A C 1
ATOM 2448 O O . ASN A 1 301 ? -30.953 -3.883 60.407 1.00 64.69 301 ASN A O 1
ATOM 2452 N N . HIS A 1 302 ? -32.767 -2.666 59.957 1.00 59.56 302 HIS A N 1
ATOM 2453 C CA . HIS A 1 302 ? -33.683 -3.824 59.999 1.00 59.56 302 HIS A CA 1
ATOM 2454 C C . HIS A 1 302 ? -33.746 -4.653 58.701 1.00 59.56 302 HIS A C 1
ATOM 2456 O O . HIS A 1 302 ? -34.381 -5.706 58.665 1.00 59.56 302 HIS A O 1
ATOM 2462 N N . LEU A 1 303 ? -33.109 -4.191 57.621 1.00 57.44 303 LEU A N 1
ATOM 2463 C CA . LEU A 1 303 ? -33.131 -4.876 56.322 1.00 57.44 303 LEU A CA 1
ATOM 2464 C C . LEU A 1 303 ? -32.149 -6.054 56.244 1.00 57.44 303 LEU A C 1
ATOM 2466 O O . LEU A 1 303 ? -32.378 -6.974 55.462 1.00 57.44 303 LEU A O 1
ATOM 2470 N N . TRP A 1 304 ? -31.090 -6.043 57.056 1.00 63.06 304 TRP A N 1
ATOM 2471 C CA . TRP A 1 304 ? -30.066 -7.091 57.054 1.00 63.06 304 TRP A CA 1
ATOM 2472 C C . TRP A 1 304 ? -30.485 -8.319 57.877 1.00 63.06 304 TRP A C 1
ATOM 2474 O O . TRP A 1 304 ? -30.342 -9.439 57.390 1.00 63.06 304 TRP A O 1
ATOM 2484 N N . ASP A 1 305 ? -31.145 -8.122 59.023 1.00 63.28 305 ASP A N 1
ATOM 2485 C CA . ASP A 1 305 ? -31.579 -9.219 59.909 1.00 63.28 305 ASP A CA 1
ATOM 2486 C C . ASP A 1 305 ? -32.605 -10.167 59.251 1.00 63.28 305 ASP A C 1
ATOM 2488 O O . ASP A 1 305 ? -32.608 -11.374 59.489 1.00 63.28 305 ASP A O 1
ATOM 2492 N N . ASN A 1 306 ? -33.464 -9.650 58.363 1.00 58.78 306 ASN A N 1
ATOM 2493 C CA . ASN A 1 306 ? -34.457 -10.466 57.647 1.00 58.78 306 ASN A CA 1
ATOM 2494 C C . ASN A 1 306 ? -33.878 -11.243 56.450 1.00 58.78 306 ASN A C 1
ATOM 2496 O O . ASN A 1 306 ? -34.516 -12.173 55.949 1.00 58.78 306 ASN A O 1
ATOM 2500 N N . LEU A 1 307 ? -32.693 -10.868 55.963 1.00 61.12 307 LEU A N 1
ATOM 2501 C CA . LEU A 1 307 ? -32.026 -11.558 54.855 1.00 61.12 307 LEU A CA 1
ATOM 2502 C C . LEU A 1 307 ? -31.265 -12.797 55.345 1.00 61.12 307 LEU A C 1
ATOM 2504 O O . LEU A 1 307 ? -31.300 -13.826 54.672 1.00 61.12 307 LEU A O 1
ATOM 2508 N N . GLU A 1 308 ? -30.662 -12.743 56.535 1.00 60.47 308 GLU A N 1
ATOM 2509 C CA . GLU A 1 308 ? -29.968 -13.893 57.134 1.00 60.47 308 GLU A CA 1
ATOM 2510 C C . GLU A 1 308 ? -30.936 -15.007 57.564 1.00 60.47 308 GLU A C 1
ATOM 2512 O O . GLU A 1 308 ? -30.689 -16.177 57.263 1.00 60.47 308 GLU A O 1
ATOM 2517 N N . GLY A 1 309 ? -32.098 -14.668 58.137 1.00 61.47 309 GLY A N 1
ATOM 2518 C CA . GLY A 1 309 ? -33.096 -15.671 58.539 1.00 61.47 309 GLY A CA 1
ATOM 2519 C C . GLY A 1 309 ? -33.695 -16.474 57.371 1.00 61.47 309 GLY A C 1
ATOM 2520 O O . GLY A 1 309 ? -33.957 -17.671 57.498 1.00 61.47 309 GLY A O 1
ATOM 2521 N N . ASN A 1 310 ? -33.862 -15.847 56.200 1.00 55.41 310 ASN A N 1
ATOM 2522 C CA . ASN A 1 310 ? -34.418 -16.516 55.017 1.00 55.41 310 ASN A CA 1
ATOM 2523 C C . ASN A 1 310 ? -33.399 -17.427 54.307 1.00 55.41 310 ASN A C 1
ATOM 2525 O O . ASN A 1 310 ? -33.788 -18.446 53.731 1.00 55.41 310 ASN A O 1
ATOM 2529 N N . LEU A 1 311 ? -32.099 -17.115 54.379 1.00 58.59 311 LEU A N 1
ATOM 2530 C CA . LEU A 1 311 ? -31.042 -17.966 53.819 1.00 58.59 311 LEU A CA 1
ATOM 2531 C C . LEU A 1 311 ? -30.851 -19.260 54.631 1.00 58.5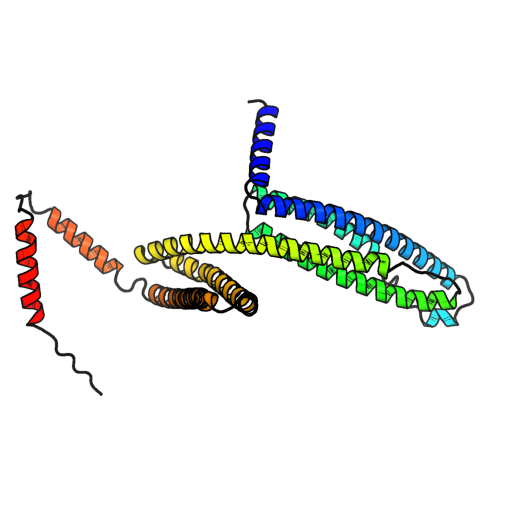9 311 LEU A C 1
ATOM 2533 O O . LEU A 1 311 ? -30.617 -20.321 54.045 1.00 58.59 311 LEU A O 1
ATOM 2537 N N . GLU A 1 312 ? -31.035 -19.221 55.955 1.00 58.28 312 GLU A N 1
ATOM 2538 C CA . GLU A 1 312 ? -30.999 -20.432 56.790 1.00 58.28 312 GLU A CA 1
ATOM 2539 C C . GLU A 1 312 ? -32.187 -21.374 56.540 1.00 58.28 312 GLU A C 1
ATOM 2541 O O . GLU A 1 312 ? -32.024 -22.599 56.557 1.00 58.28 312 GLU A O 1
ATOM 2546 N N . GLN A 1 313 ? -33.376 -20.832 56.256 1.00 56.34 313 GLN A N 1
ATOM 2547 C CA . GLN A 1 313 ? -34.552 -21.644 55.923 1.00 56.34 313 GLN A CA 1
ATOM 2548 C C . GLN A 1 313 ? -34.454 -22.284 54.533 1.00 56.34 313 GLN A C 1
ATOM 2550 O O . GLN A 1 313 ? -34.894 -23.421 54.357 1.00 56.34 313 GLN A O 1
ATOM 2555 N N . GLN A 1 314 ? -33.822 -21.612 53.566 1.00 53.75 314 GLN A N 1
ATOM 2556 C CA . GLN A 1 314 ? -33.624 -22.161 52.221 1.00 53.75 314 GLN A CA 1
ATOM 2557 C C . GLN A 1 314 ? -32.509 -23.223 52.169 1.00 53.75 314 GLN A C 1
ATOM 2559 O O . GLN A 1 314 ? -32.575 -24.142 51.359 1.00 53.75 314 GLN A O 1
ATOM 2564 N N . SER A 1 315 ? -31.528 -23.158 53.077 1.00 55.03 315 SER A N 1
ATOM 2565 C CA . SER A 1 315 ? -30.464 -24.167 53.226 1.00 55.03 315 SER A CA 1
ATOM 2566 C C . SER A 1 315 ? -30.972 -25.513 53.779 1.00 55.03 315 SER A C 1
ATOM 2568 O O . SER A 1 315 ? -30.445 -26.573 53.440 1.00 55.03 315 SER A O 1
ATOM 2570 N N . LYS A 1 316 ? -32.037 -25.508 54.595 1.00 54.94 316 LYS A N 1
ATOM 2571 C CA . LYS A 1 316 ? -32.581 -26.729 55.226 1.00 54.94 316 LYS A CA 1
ATOM 2572 C C . LYS A 1 316 ? -33.657 -27.458 54.410 1.00 54.94 316 LYS A C 1
ATOM 2574 O O . LYS A 1 316 ? -34.046 -28.558 54.799 1.00 54.94 316 LYS A O 1
ATOM 2579 N N . GLY A 1 317 ? -34.122 -26.903 53.288 1.00 53.03 317 GLY A N 1
ATOM 2580 C CA . GLY A 1 317 ? -35.202 -27.485 52.487 1.00 53.03 317 GLY A CA 1
ATOM 2581 C C . GLY A 1 317 ? -34.908 -27.515 50.987 1.00 53.03 317 GLY A C 1
ATOM 2582 O O . GLY A 1 317 ? -35.145 -26.526 50.306 1.00 53.03 317 GLY A O 1
ATOM 2583 N N . ASN A 1 318 ? -34.538 -28.700 50.483 1.00 46.56 318 ASN A N 1
ATOM 2584 C CA . ASN A 1 318 ? -34.445 -29.105 49.063 1.00 46.56 318 ASN A CA 1
ATOM 2585 C C . ASN A 1 318 ? -33.153 -28.656 48.334 1.00 46.56 318 ASN A C 1
ATOM 2587 O O . ASN A 1 318 ? -32.805 -27.489 48.344 1.00 46.56 318 ASN A O 1
ATOM 2591 N N . ALA A 1 319 ? -32.386 -29.490 47.624 1.00 44.75 319 ALA A N 1
ATOM 2592 C CA . ALA A 1 319 ? -32.631 -30.817 47.072 1.00 44.75 319 ALA A CA 1
ATOM 2593 C C . ALA A 1 319 ? -31.314 -31.615 46.962 1.00 44.75 319 ALA A C 1
ATOM 2595 O O . ALA A 1 319 ? -30.281 -31.106 46.526 1.00 44.75 319 ALA A O 1
ATOM 2596 N N . LYS A 1 320 ? -31.386 -32.894 47.336 1.00 44.31 320 LYS A N 1
ATOM 2597 C CA . LYS A 1 320 ? -30.386 -33.926 47.058 1.00 44.31 320 LYS A CA 1
ATOM 2598 C C . LYS A 1 320 ? -30.463 -34.250 45.563 1.00 44.31 320 LYS A C 1
ATOM 2600 O O . LYS A 1 320 ? -31.441 -34.845 45.127 1.00 44.31 320 LYS A O 1
ATOM 2605 N N . TRP A 1 321 ? -29.464 -33.840 44.788 1.00 38.78 321 TRP A N 1
ATOM 2606 C CA . TRP A 1 321 ? -29.303 -34.286 43.405 1.00 38.78 321 TRP A CA 1
ATOM 2607 C C . TRP A 1 321 ? -28.722 -35.704 43.423 1.00 38.78 321 TRP A C 1
ATOM 2609 O O . TRP A 1 321 ? -27.609 -35.898 43.914 1.00 38.78 321 TRP A O 1
ATOM 2619 N N . SER A 1 322 ? -29.479 -36.697 42.950 1.00 53.38 322 SER A N 1
ATOM 2620 C CA . SER A 1 322 ? -28.909 -37.978 42.525 1.00 53.38 322 SER A CA 1
ATOM 2621 C C . SER A 1 322 ? -28.475 -37.850 41.069 1.00 53.38 322 SER A C 1
ATOM 2623 O O . SER A 1 322 ? -29.213 -37.328 40.235 1.00 53.38 322 SER A O 1
ATOM 2625 N N . ILE A 1 323 ? -27.247 -38.277 40.798 1.00 45.91 323 ILE A N 1
ATOM 2626 C CA . ILE A 1 323 ? -26.730 -38.507 39.453 1.00 45.91 323 ILE A CA 1
ATOM 2627 C C . ILE A 1 323 ? -27.008 -39.984 39.190 1.00 45.91 323 ILE A C 1
ATOM 2629 O O . ILE A 1 323 ? -26.520 -40.820 39.947 1.00 45.91 323 ILE A O 1
ATOM 2633 N N . ASP A 1 324 ? -27.839 -40.272 38.194 1.00 56.84 324 ASP A N 1
ATOM 2634 C CA . ASP A 1 324 ? -28.006 -41.629 37.680 1.00 56.84 324 ASP A CA 1
ATOM 2635 C C . ASP A 1 324 ? -26.867 -41.914 36.684 1.00 56.84 324 ASP A C 1
ATOM 2637 O O . ASP A 1 324 ? -26.500 -41.029 35.902 1.00 56.84 324 ASP A O 1
ATOM 2641 N N . ASP A 1 325 ? -26.300 -43.120 36.794 1.00 51.44 325 ASP A N 1
ATOM 2642 C CA . ASP A 1 325 ? -25.178 -43.664 36.009 1.00 51.44 325 ASP A CA 1
ATOM 2643 C C . ASP A 1 325 ? -25.464 -43.809 34.503 1.00 51.44 325 ASP A C 1
ATOM 2645 O O . ASP A 1 325 ? -26.618 -44.140 34.129 1.00 51.44 325 ASP A O 1
#

InterPro domains:
  IPR040410 UPF0658 Golgi apparatus membrane protein [PTHR34391] (186-283)

Radius of gyration: 34.94 Å; Cα contacts (8 Å, |Δi|>4): 170; chains: 1; bounding box: 74×80×110 Å